Protein AF-A0A0A8L0V5-F1 (afdb_monomer)

Structure (mmCIF, N/CA/C/O backbone):
data_AF-A0A0A8L0V5-F1
#
_entry.id   AF-A0A0A8L0V5-F1
#
loop_
_atom_site.group_PDB
_atom_site.id
_atom_site.type_symbol
_atom_site.label_atom_id
_atom_site.label_alt_id
_atom_site.label_comp_id
_atom_site.label_asym_id
_atom_site.label_entity_id
_atom_site.label_seq_id
_atom_site.pdbx_PDB_ins_code
_atom_site.Cartn_x
_atom_site.Cartn_y
_atom_site.Cartn_z
_atom_site.occupancy
_atom_site.B_iso_or_equiv
_atom_site.auth_seq_id
_atom_site.auth_comp_id
_atom_site.auth_asym_id
_atom_site.auth_atom_id
_atom_site.pdbx_PDB_model_num
ATOM 1 N N . MET A 1 1 ? 8.237 -38.190 -29.122 1.00 64.44 1 MET A N 1
ATOM 2 C CA . MET A 1 1 ? 8.515 -36.757 -29.361 1.00 64.44 1 MET A CA 1
ATOM 3 C C . MET A 1 1 ? 8.494 -36.052 -28.018 1.00 64.44 1 MET A C 1
ATOM 5 O O . MET A 1 1 ? 7.456 -36.075 -27.368 1.00 64.44 1 MET A O 1
ATOM 9 N N . ASP A 1 2 ? 9.616 -35.481 -27.579 1.00 75.25 2 ASP A N 1
ATOM 10 C CA . ASP A 1 2 ? 9.681 -34.786 -26.289 1.00 75.25 2 ASP A CA 1
ATOM 11 C C . ASP A 1 2 ? 8.842 -33.505 -26.306 1.00 75.25 2 ASP A C 1
ATOM 13 O O . ASP A 1 2 ? 9.142 -32.541 -27.013 1.00 75.25 2 ASP A O 1
ATOM 17 N N . VAL A 1 3 ? 7.807 -33.459 -25.466 1.00 72.25 3 VAL A N 1
ATOM 18 C CA . VAL A 1 3 ? 6.891 -32.309 -25.338 1.00 72.25 3 VAL A CA 1
ATOM 19 C C . VAL A 1 3 ? 7.639 -31.026 -24.939 1.00 72.25 3 VAL A C 1
ATOM 21 O O . VAL A 1 3 ? 7.262 -29.917 -25.327 1.00 72.25 3 VAL A O 1
ATOM 24 N N . TYR A 1 4 ? 8.744 -31.163 -24.203 1.00 73.44 4 TYR A N 1
ATOM 25 C CA . TYR A 1 4 ? 9.598 -30.048 -23.792 1.00 73.44 4 TYR A CA 1
ATOM 26 C C . TYR A 1 4 ? 10.441 -29.463 -24.934 1.00 73.44 4 TYR A C 1
ATOM 28 O O . TYR A 1 4 ? 10.728 -28.264 -24.912 1.00 73.44 4 TYR A O 1
ATOM 36 N N . SER A 1 5 ? 10.808 -30.257 -25.943 1.00 77.56 5 SER A N 1
ATOM 37 C CA . SER A 1 5 ? 11.556 -29.776 -27.113 1.00 77.56 5 SER A CA 1
ATOM 38 C C . SER A 1 5 ? 10.679 -28.873 -27.986 1.00 77.56 5 SER A C 1
ATOM 40 O O . SER A 1 5 ? 11.090 -27.763 -28.323 1.00 77.56 5 SER A O 1
ATOM 42 N N . LEU A 1 6 ? 9.415 -29.251 -28.210 1.00 77.44 6 LEU A N 1
ATOM 43 C CA . LEU A 1 6 ? 8.471 -28.445 -28.992 1.00 77.44 6 LEU A CA 1
ATOM 44 C C . LEU A 1 6 ? 8.190 -27.074 -28.350 1.00 77.44 6 LEU A C 1
ATOM 46 O O . LEU A 1 6 ? 8.127 -26.054 -29.039 1.00 77.44 6 LEU A O 1
ATOM 50 N N . LYS A 1 7 ? 8.069 -27.018 -27.016 1.00 89.06 7 LYS A N 1
ATOM 51 C CA . LYS A 1 7 ? 7.902 -25.749 -26.284 1.00 89.06 7 LYS A CA 1
ATOM 52 C C . LYS A 1 7 ? 9.140 -24.856 -26.393 1.00 89.06 7 LYS A C 1
ATOM 54 O O . LYS A 1 7 ? 8.996 -23.646 -26.575 1.00 89.06 7 LYS A O 1
ATOM 59 N N . LYS A 1 8 ? 10.346 -25.430 -26.308 1.00 91.00 8 LYS A N 1
ATOM 60 C CA . LYS A 1 8 ? 11.609 -24.687 -26.459 1.00 91.00 8 LYS A CA 1
ATOM 61 C C . LYS A 1 8 ? 11.759 -24.116 -27.869 1.00 91.00 8 LYS A C 1
ATOM 63 O O . LYS A 1 8 ? 12.064 -22.932 -28.003 1.00 91.00 8 LYS A O 1
ATOM 68 N N . ASP A 1 9 ? 11.457 -24.901 -28.897 1.00 90.88 9 ASP A N 1
ATOM 69 C CA . ASP A 1 9 ? 11.544 -24.452 -30.289 1.00 90.88 9 ASP A CA 1
ATOM 70 C C . ASP A 1 9 ? 10.518 -23.367 -30.611 1.00 90.88 9 ASP A C 1
ATOM 72 O O . ASP A 1 9 ? 10.846 -22.370 -31.254 1.00 90.88 9 ASP A O 1
ATOM 76 N N . ASN A 1 10 ? 9.290 -23.492 -30.106 1.00 93.75 10 ASN A N 1
ATOM 77 C CA . ASN A 1 10 ? 8.277 -22.449 -30.258 1.00 93.75 10 ASN A CA 1
ATOM 78 C C . ASN A 1 10 ? 8.672 -21.159 -29.529 1.00 93.75 10 ASN A C 1
ATOM 80 O O . ASN A 1 10 ? 8.526 -20.069 -30.087 1.00 93.75 10 ASN A O 1
ATOM 84 N N . ARG A 1 11 ? 9.243 -21.266 -28.323 1.00 93.31 11 ARG A N 1
ATOM 85 C CA . ARG A 1 11 ? 9.780 -20.112 -27.590 1.00 93.31 11 ARG A CA 1
ATOM 86 C C . ARG A 1 11 ? 10.918 -19.442 -28.358 1.00 93.31 11 ARG A C 1
ATOM 88 O O . ARG A 1 11 ? 10.938 -18.217 -28.449 1.00 93.31 11 ARG A O 1
ATOM 95 N N . LYS A 1 12 ? 11.820 -20.222 -28.957 1.00 95.94 12 LYS A N 1
ATOM 96 C CA . LYS A 1 12 ? 12.910 -19.705 -29.792 1.00 95.94 12 LYS A CA 1
ATOM 97 C C . LYS A 1 12 ? 12.372 -18.981 -31.027 1.00 95.94 12 LYS A C 1
ATOM 99 O O . LYS A 1 12 ? 12.720 -17.827 -31.247 1.00 95.94 12 LYS A O 1
ATOM 104 N N . LYS A 1 13 ? 11.437 -19.593 -31.762 1.00 95.75 13 LYS A N 1
ATOM 105 C CA . LYS A 1 13 ? 10.775 -18.970 -32.925 1.00 95.75 13 LYS A CA 1
ATOM 106 C C . LYS A 1 13 ? 10.072 -17.662 -32.560 1.00 95.75 13 LYS A C 1
ATOM 108 O O . LYS A 1 13 ? 10.110 -16.710 -33.336 1.00 95.75 13 LYS A O 1
ATOM 113 N N . PHE A 1 14 ? 9.431 -17.602 -31.394 1.00 96.31 14 PHE A N 1
ATOM 114 C CA . PHE A 1 14 ? 8.807 -16.378 -30.897 1.00 96.31 14 PHE A CA 1
ATOM 115 C C . PHE A 1 14 ? 9.848 -15.283 -30.625 1.00 96.31 14 PHE A C 1
ATOM 117 O O . PHE A 1 14 ? 9.715 -14.172 -31.139 1.00 96.31 14 PHE A O 1
ATOM 124 N N . GLN A 1 15 ? 10.919 -15.612 -29.896 1.00 95.62 15 GLN A N 1
ATOM 125 C CA . GLN A 1 15 ? 12.008 -14.676 -29.607 1.00 95.62 15 GLN A CA 1
ATOM 126 C C . GLN A 1 15 ? 12.694 -14.174 -30.881 1.00 95.62 15 GLN A C 1
ATOM 128 O O . GLN A 1 15 ? 13.001 -12.987 -30.986 1.00 95.62 15 GLN A O 1
ATOM 133 N N . ASP A 1 16 ? 12.913 -15.047 -31.863 1.00 96.50 16 ASP A N 1
ATOM 134 C CA . ASP A 1 16 ? 13.539 -14.679 -33.132 1.00 96.50 16 ASP A CA 1
ATOM 135 C C . ASP A 1 16 ? 12.654 -13.717 -33.929 1.00 96.50 16 ASP A C 1
ATOM 137 O O . ASP A 1 16 ? 13.145 -12.700 -34.422 1.00 96.50 16 ASP A O 1
ATOM 141 N N . LYS A 1 17 ? 11.334 -13.954 -33.974 1.00 96.38 17 LYS A N 1
ATOM 142 C CA . LYS A 1 17 ? 10.373 -13.018 -34.582 1.00 96.38 17 LYS A CA 1
ATOM 143 C C . LYS A 1 17 ? 10.380 -11.664 -33.881 1.00 96.38 17 LYS A C 1
ATOM 145 O O . LYS A 1 17 ? 10.356 -10.627 -34.538 1.00 96.38 17 LYS A O 1
ATOM 150 N N . GLU A 1 18 ? 10.423 -11.651 -32.556 1.00 94.19 18 GLU A N 1
ATOM 151 C CA . GLU A 1 18 ? 10.448 -10.414 -31.779 1.00 94.19 18 GLU A CA 1
ATOM 152 C C . GLU A 1 18 ? 11.755 -9.630 -31.989 1.00 94.19 18 GLU A C 1
ATOM 154 O O . GLU A 1 18 ? 11.737 -8.412 -32.180 1.00 94.19 18 GLU A O 1
ATOM 159 N N . LYS A 1 19 ? 12.901 -10.321 -32.029 1.00 95.19 19 LYS A N 1
ATOM 160 C CA . LYS A 1 19 ? 14.203 -9.727 -32.365 1.00 95.19 19 LYS A CA 1
ATOM 161 C C . LYS A 1 19 ? 14.216 -9.172 -33.784 1.00 95.19 19 LYS A C 1
ATOM 163 O O . LYS A 1 19 ? 14.729 -8.076 -33.988 1.00 95.19 19 LYS A O 1
ATOM 168 N N . LEU A 1 20 ? 13.640 -9.888 -34.747 1.00 94.62 20 LEU A N 1
ATOM 169 C CA . LEU A 1 20 ? 13.546 -9.427 -36.130 1.00 94.62 20 LEU A CA 1
ATOM 170 C C . LEU A 1 20 ? 12.720 -8.136 -36.223 1.00 94.62 20 LEU A C 1
ATOM 172 O O . LEU A 1 20 ? 13.183 -7.159 -36.807 1.00 94.62 20 LEU A O 1
ATOM 176 N N . LYS A 1 21 ? 11.569 -8.078 -35.538 1.00 94.25 21 LYS A N 1
ATOM 177 C CA . LYS A 1 21 ? 10.763 -6.850 -35.411 1.00 94.25 21 LYS A CA 1
ATOM 178 C C . LYS A 1 21 ? 11.563 -5.690 -34.810 1.00 94.25 21 LYS A C 1
ATOM 180 O O . LYS A 1 21 ? 11.465 -4.573 -35.297 1.00 94.25 21 LYS A O 1
ATOM 185 N N . ARG A 1 22 ? 12.388 -5.940 -33.784 1.00 90.94 22 ARG A N 1
ATOM 186 C CA . ARG A 1 22 ? 13.260 -4.906 -33.188 1.00 90.94 22 ARG A CA 1
ATOM 187 C C . ARG A 1 22 ? 14.353 -4.419 -34.146 1.00 90.94 22 ARG A C 1
ATOM 189 O O . ARG A 1 22 ? 14.678 -3.236 -34.128 1.00 90.94 22 ARG A O 1
ATOM 196 N N . LYS A 1 23 ? 14.932 -5.305 -34.962 1.00 92.81 23 LYS A N 1
ATOM 197 C CA . LYS A 1 23 ? 16.005 -4.957 -35.912 1.00 92.81 23 LYS A CA 1
ATOM 198 C C . LYS A 1 23 ? 15.508 -4.084 -37.065 1.00 92.81 23 LYS A C 1
ATOM 200 O O . LYS A 1 23 ? 16.221 -3.169 -37.460 1.00 92.81 23 LYS A O 1
ATOM 205 N N . HIS A 1 24 ? 14.297 -4.346 -37.556 1.00 94.12 24 HIS A N 1
ATOM 206 C CA . HIS A 1 24 ? 13.666 -3.591 -38.648 1.00 94.12 24 HIS A CA 1
ATOM 207 C C . HIS A 1 24 ? 12.749 -2.458 -38.170 1.00 94.12 24 HIS A C 1
ATOM 209 O O . HIS A 1 24 ? 11.994 -1.899 -38.961 1.00 94.12 24 HIS A O 1
ATOM 215 N N . ALA A 1 25 ? 12.801 -2.115 -36.884 1.00 93.56 25 ALA A N 1
ATOM 216 C CA . ALA A 1 25 ? 12.084 -0.968 -36.358 1.00 93.56 25 ALA A CA 1
ATOM 217 C C . ALA A 1 25 ? 12.610 0.327 -36.993 1.00 93.56 25 ALA A C 1
ATOM 219 O O . ALA A 1 25 ? 13.824 0.505 -37.156 1.00 93.56 25 ALA A O 1
ATOM 220 N N . THR A 1 26 ? 11.704 1.246 -37.321 1.00 94.94 26 THR A N 1
ATOM 221 C CA . THR A 1 26 ? 12.075 2.558 -37.852 1.00 94.94 26 THR A CA 1
ATOM 222 C C . THR A 1 26 ? 12.860 3.367 -36.808 1.00 94.94 26 THR A C 1
ATOM 224 O O . THR A 1 26 ? 12.764 3.115 -35.598 1.00 94.94 26 THR A O 1
ATOM 227 N N . PRO A 1 27 ? 13.649 4.371 -37.232 1.00 92.31 27 PRO A N 1
ATOM 228 C CA . PRO A 1 27 ? 14.326 5.264 -36.296 1.00 92.31 27 PRO A CA 1
ATOM 229 C C . PRO A 1 27 ? 13.368 5.962 -35.317 1.00 92.31 27 PRO A C 1
ATOM 231 O O . PRO A 1 27 ? 13.742 6.179 -34.165 1.00 92.31 27 PRO A O 1
ATOM 234 N N . SER A 1 28 ? 12.135 6.274 -35.738 1.00 92.88 28 SER A N 1
ATOM 235 C CA . SER A 1 28 ? 11.090 6.809 -34.857 1.00 92.88 28 SER A CA 1
ATOM 236 C C . SER A 1 28 ? 10.625 5.777 -33.827 1.00 92.88 28 SER A C 1
ATOM 238 O O . SER A 1 28 ? 10.629 6.089 -32.640 1.00 92.88 28 SER A O 1
ATOM 240 N N . ASP A 1 29 ? 10.344 4.532 -34.227 1.00 92.31 29 ASP A N 1
ATOM 241 C CA . ASP A 1 29 ? 9.981 3.440 -33.306 1.00 92.31 29 ASP A CA 1
ATOM 242 C C . ASP A 1 29 ? 11.038 3.229 -32.216 1.00 92.31 29 ASP A C 1
ATOM 244 O O . ASP A 1 29 ? 10.725 3.000 -31.045 1.00 92.31 29 ASP A O 1
ATOM 248 N N . ARG A 1 30 ? 12.321 3.311 -32.589 1.00 90.69 30 ARG A N 1
ATOM 249 C CA . ARG A 1 30 ? 13.428 3.173 -31.638 1.00 90.69 30 ARG A CA 1
ATOM 250 C C . ARG A 1 30 ? 13.442 4.318 -30.622 1.00 90.69 30 ARG A C 1
ATOM 252 O O . ARG A 1 30 ? 13.693 4.056 -29.447 1.00 90.69 30 ARG A O 1
ATOM 259 N N . LYS A 1 31 ? 13.148 5.554 -31.050 1.00 94.75 31 LYS A N 1
ATOM 260 C CA . LYS A 1 31 ? 13.014 6.717 -30.156 1.00 94.75 31 LYS A CA 1
ATOM 261 C C . LYS A 1 31 ? 11.839 6.547 -29.194 1.00 94.75 31 LYS A C 1
ATOM 263 O O . LYS A 1 31 ? 12.043 6.698 -27.995 1.00 94.75 31 LYS A O 1
ATOM 268 N N . TYR A 1 32 ? 10.663 6.151 -29.684 1.00 92.50 32 TYR A N 1
ATOM 269 C CA . TYR A 1 32 ? 9.490 5.918 -28.831 1.00 92.50 32 TYR A CA 1
ATOM 270 C C . TYR A 1 32 ? 9.742 4.831 -27.784 1.00 92.50 32 TYR A C 1
ATOM 272 O O . TYR A 1 32 ? 9.465 5.031 -26.608 1.00 92.50 32 TYR A O 1
ATOM 280 N N . ARG A 1 33 ? 10.369 3.710 -28.162 1.00 89.44 33 ARG A N 1
ATOM 281 C CA . ARG A 1 33 ? 10.738 2.663 -27.192 1.00 89.44 33 ARG A CA 1
ATOM 282 C C . ARG A 1 33 ? 11.731 3.150 -26.140 1.00 89.44 33 ARG A C 1
ATOM 284 O O . ARG A 1 33 ? 11.636 2.735 -24.991 1.00 89.44 33 ARG A O 1
ATOM 291 N N . ALA A 1 34 ? 12.695 3.983 -26.527 1.00 90.50 34 ALA A N 1
ATOM 292 C CA . ALA A 1 34 ? 13.660 4.542 -25.587 1.00 90.50 34 ALA A CA 1
ATOM 293 C C . ALA A 1 34 ? 13.001 5.530 -24.613 1.00 90.50 34 ALA A C 1
ATOM 295 O O . ALA A 1 34 ? 13.346 5.512 -23.437 1.00 90.50 34 ALA A O 1
ATOM 296 N N . LEU A 1 35 ? 12.053 6.348 -25.083 1.00 89.38 35 LEU A N 1
ATOM 297 C CA . LEU A 1 35 ? 11.277 7.258 -24.236 1.00 89.38 35 LEU A CA 1
ATOM 298 C C . LEU A 1 35 ? 10.383 6.491 -23.262 1.00 89.38 35 LEU A C 1
ATOM 300 O O . LEU A 1 35 ? 10.479 6.725 -22.067 1.00 89.38 35 LEU A O 1
ATOM 304 N N . ASN A 1 36 ? 9.615 5.511 -23.741 1.00 88.81 36 ASN A N 1
ATOM 305 C CA . ASN A 1 36 ? 8.746 4.711 -22.874 1.00 88.81 36 ASN A CA 1
ATOM 306 C C . ASN A 1 36 ? 9.548 3.922 -21.836 1.00 88.81 36 ASN A C 1
ATOM 308 O O . ASN A 1 36 ? 9.135 3.832 -20.691 1.00 88.81 36 ASN A O 1
ATOM 312 N N . LYS A 1 37 ? 10.719 3.388 -22.210 1.00 90.19 37 LYS A N 1
ATOM 313 C CA . LYS A 1 37 ? 11.595 2.702 -21.254 1.00 90.19 37 LYS A CA 1
ATOM 314 C C . LYS A 1 37 ? 12.118 3.653 -20.175 1.00 90.19 37 LYS A C 1
ATOM 316 O O . LYS A 1 37 ? 12.266 3.230 -19.039 1.00 90.19 37 LYS A O 1
ATOM 321 N N . LYS A 1 38 ? 12.432 4.903 -20.533 1.00 86.31 38 LYS A N 1
ATOM 322 C CA . LYS A 1 38 ? 12.855 5.923 -19.565 1.00 86.31 38 LYS A CA 1
ATOM 323 C C . LYS A 1 38 ? 11.708 6.319 -18.637 1.00 86.31 38 LYS A C 1
ATOM 325 O O . LYS A 1 38 ? 11.923 6.337 -17.435 1.00 86.31 38 LYS A O 1
ATOM 330 N N . ALA A 1 39 ? 10.515 6.540 -19.188 1.00 84.25 39 ALA A N 1
ATOM 331 C CA . ALA A 1 39 ? 9.314 6.824 -18.410 1.00 84.25 39 ALA A CA 1
ATOM 332 C C . ALA A 1 39 ? 8.992 5.681 -17.434 1.00 84.25 39 ALA A C 1
ATOM 334 O O . ALA A 1 39 ? 8.831 5.934 -16.255 1.00 84.25 39 ALA A O 1
ATOM 335 N N . GLU A 1 40 ? 9.045 4.418 -17.871 1.00 83.25 40 GLU A N 1
ATOM 336 C CA . GLU A 1 40 ? 8.828 3.256 -16.991 1.00 83.25 40 GLU A CA 1
ATOM 337 C C . GLU A 1 40 ? 9.888 3.157 -15.879 1.00 83.25 40 GLU A C 1
ATOM 339 O O . GLU A 1 40 ? 9.582 2.790 -14.748 1.00 83.25 40 GLU A O 1
ATOM 344 N N . THR A 1 41 ? 11.155 3.485 -16.168 1.00 80.94 41 THR A N 1
ATOM 345 C CA . THR A 1 41 ? 12.195 3.518 -15.126 1.00 80.94 41 THR A CA 1
ATOM 346 C C . THR A 1 41 ? 12.032 4.681 -14.159 1.00 80.94 41 THR A C 1
ATOM 348 O O . THR A 1 41 ? 12.392 4.536 -12.999 1.00 80.94 41 THR A O 1
ATOM 351 N N . GLU A 1 42 ? 11.515 5.812 -14.628 1.00 79.94 42 GLU A N 1
ATOM 352 C CA . GLU A 1 42 ? 11.260 7.001 -13.818 1.00 79.94 42 GLU A CA 1
ATOM 353 C C . GLU A 1 42 ? 10.017 6.811 -12.945 1.00 79.94 42 GLU A C 1
ATOM 355 O O . GLU A 1 42 ? 10.086 7.062 -11.752 1.00 79.94 42 GLU A O 1
ATOM 360 N N . GLU A 1 43 ? 8.939 6.242 -13.487 1.00 76.31 43 GLU A N 1
AT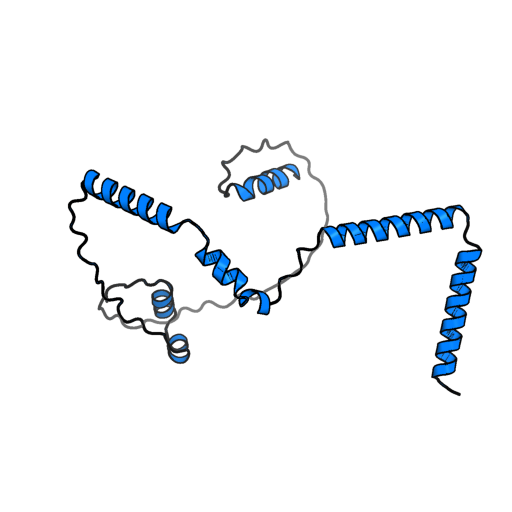OM 361 C CA . GLU A 1 43 ? 7.753 5.818 -12.733 1.00 76.31 43 GLU A CA 1
ATOM 362 C C . GLU A 1 43 ? 8.122 4.784 -11.668 1.00 76.31 43 GLU A C 1
ATOM 364 O O . GLU A 1 43 ? 7.745 4.926 -10.511 1.00 76.31 43 GLU A O 1
ATOM 369 N N . ARG A 1 44 ? 8.942 3.785 -12.013 1.00 73.75 44 ARG A N 1
ATOM 370 C CA . ARG A 1 44 ? 9.406 2.789 -11.044 1.00 73.75 44 ARG A CA 1
ATOM 371 C C . ARG A 1 44 ? 10.330 3.381 -9.977 1.00 73.75 44 ARG A C 1
ATOM 373 O O . ARG A 1 44 ? 10.283 2.926 -8.841 1.00 73.75 44 ARG A O 1
ATOM 380 N N . ALA A 1 45 ? 11.167 4.355 -10.332 1.00 74.06 45 ALA A N 1
ATOM 381 C CA . ALA A 1 45 ? 12.019 5.056 -9.374 1.00 74.06 45 ALA A CA 1
ATOM 382 C C . ALA A 1 45 ? 11.196 5.970 -8.453 1.00 74.06 45 ALA A C 1
ATOM 384 O O . ALA A 1 45 ? 11.429 5.974 -7.251 1.00 74.06 45 ALA A O 1
ATOM 385 N N . ALA A 1 46 ? 10.189 6.666 -8.984 1.00 68.75 46 ALA A N 1
ATOM 386 C CA . ALA A 1 46 ? 9.263 7.492 -8.212 1.00 68.75 46 ALA A CA 1
ATOM 387 C C . ALA A 1 46 ? 8.359 6.649 -7.294 1.00 68.75 46 ALA A C 1
ATOM 389 O O . ALA A 1 46 ? 8.056 7.057 -6.173 1.00 68.75 46 ALA A O 1
ATOM 390 N N . GLU A 1 47 ? 7.960 5.454 -7.738 1.00 63.69 47 GLU A N 1
ATOM 391 C CA . GLU A 1 47 ? 7.292 4.460 -6.896 1.00 63.69 47 GLU A CA 1
ATOM 392 C C . GLU A 1 47 ? 8.219 3.904 -5.816 1.00 63.69 47 GLU A C 1
ATOM 394 O O . GLU A 1 47 ? 7.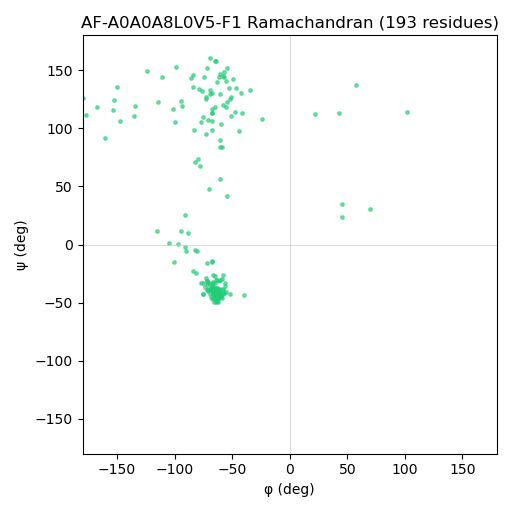732 3.560 -4.749 1.00 63.69 47 GLU A O 1
ATOM 399 N N . GLU A 1 48 ? 9.524 3.779 -6.076 1.00 62.84 48 GLU A N 1
ATOM 400 C CA . GLU A 1 48 ? 10.516 3.303 -5.106 1.00 62.84 48 GLU A CA 1
ATOM 401 C C . GLU A 1 48 ? 10.880 4.382 -4.075 1.00 62.84 48 GLU A C 1
ATOM 403 O O . GLU A 1 48 ? 11.061 4.048 -2.909 1.00 62.84 48 GLU A O 1
ATOM 408 N N . GLU A 1 49 ? 10.876 5.659 -4.468 1.00 61.88 49 GLU A N 1
ATOM 409 C CA . GLU A 1 49 ? 11.038 6.824 -3.585 1.00 61.88 49 GLU A CA 1
ATOM 410 C C . GLU A 1 49 ? 9.799 7.076 -2.705 1.00 61.88 49 GLU A C 1
ATOM 412 O O . GLU A 1 49 ? 9.932 7.499 -1.562 1.00 61.88 49 GLU A O 1
ATOM 417 N N . ASN A 1 50 ? 8.593 6.752 -3.188 1.00 62.38 50 ASN A N 1
ATOM 418 C CA . ASN A 1 50 ? 7.349 6.823 -2.405 1.00 62.38 50 ASN A CA 1
ATOM 419 C C . ASN A 1 50 ? 7.029 5.540 -1.622 1.00 62.38 50 ASN A C 1
ATOM 421 O O . ASN A 1 50 ? 5.923 5.407 -1.085 1.00 62.38 50 ASN A O 1
ATOM 425 N N . LYS A 1 51 ? 7.949 4.569 -1.537 1.00 65.94 51 LYS A N 1
ATOM 426 C CA . LYS A 1 51 ? 7.731 3.452 -0.614 1.00 65.94 51 LYS A CA 1
ATOM 427 C C . LYS A 1 51 ? 7.923 3.964 0.807 1.00 65.94 51 LYS A C 1
ATOM 429 O O . LYS A 1 51 ? 8.981 4.519 1.089 1.00 65.94 51 LYS A O 1
ATOM 434 N N . PRO A 1 52 ? 6.947 3.757 1.709 1.00 67.56 52 PRO A N 1
ATOM 435 C CA . PRO A 1 52 ? 7.220 3.947 3.122 1.00 67.56 52 PRO A CA 1
ATOM 436 C C . PRO A 1 52 ? 8.416 3.072 3.492 1.00 67.56 52 PRO A C 1
ATOM 438 O O . PRO A 1 52 ? 8.528 1.945 2.984 1.00 67.56 52 PRO A O 1
ATOM 441 N N . ASP A 1 53 ? 9.292 3.599 4.349 1.00 73.56 53 ASP A N 1
ATOM 442 C CA . ASP A 1 53 ? 10.444 2.852 4.838 1.00 73.56 53 ASP A CA 1
ATOM 443 C C . ASP A 1 53 ? 9.994 1.451 5.278 1.00 73.56 53 ASP A C 1
ATOM 445 O O . ASP A 1 53 ? 8.935 1.308 5.910 1.00 73.56 53 ASP A O 1
ATOM 449 N N . PRO A 1 54 ? 10.733 0.392 4.897 1.00 79.31 54 PRO A N 1
ATOM 450 C CA . PRO A 1 54 ? 10.374 -0.965 5.264 1.00 79.31 54 PRO A CA 1
ATOM 451 C C . PRO A 1 54 ? 10.151 -1.041 6.770 1.00 79.31 54 PRO A C 1
ATOM 453 O O . PRO A 1 54 ? 11.035 -0.675 7.542 1.00 79.31 54 PRO A O 1
ATOM 456 N N . LEU A 1 55 ? 8.971 -1.523 7.178 1.00 76.62 55 LEU A N 1
ATOM 457 C CA . LEU A 1 55 ? 8.668 -1.705 8.594 1.00 76.62 55 LEU A CA 1
ATOM 458 C C . LEU A 1 55 ? 9.797 -2.499 9.247 1.00 76.62 55 LEU A C 1
ATOM 460 O O . LEU A 1 55 ? 10.156 -3.587 8.782 1.00 76.62 55 LEU A O 1
ATOM 464 N N . GLU A 1 56 ? 10.339 -1.949 10.328 1.00 82.62 56 GLU A N 1
ATOM 465 C CA . GLU A 1 56 ? 11.397 -2.605 11.074 1.00 82.62 56 GLU A CA 1
ATOM 466 C C . GLU A 1 56 ? 10.949 -3.992 11.544 1.00 82.62 56 GLU A C 1
ATOM 468 O O . GLU A 1 56 ? 9.788 -4.239 11.894 1.00 82.62 56 GLU A O 1
ATOM 473 N N . SER A 1 57 ? 11.898 -4.929 11.550 1.00 87.31 57 SER A N 1
ATOM 474 C CA . SER A 1 57 ? 11.654 -6.283 12.041 1.00 87.31 57 SER A CA 1
ATOM 475 C C . SER A 1 57 ? 11.173 -6.262 13.496 1.00 87.31 57 SER A C 1
ATOM 477 O O . SER A 1 57 ? 11.650 -5.469 14.304 1.00 87.31 57 SER A O 1
ATOM 479 N N . ASN A 1 58 ? 10.283 -7.187 13.874 1.00 83.94 58 ASN A N 1
ATOM 480 C CA . ASN A 1 58 ? 9.793 -7.269 15.257 1.00 83.94 58 ASN A CA 1
ATOM 481 C C . ASN A 1 58 ? 10.933 -7.468 16.280 1.00 83.94 58 ASN A C 1
ATOM 483 O O . ASN A 1 58 ? 10.812 -7.042 17.419 1.00 83.94 58 ASN A O 1
ATOM 487 N N . SER A 1 59 ? 12.058 -8.065 15.873 1.00 86.81 59 SER A N 1
ATOM 488 C CA . SER A 1 59 ? 13.273 -8.174 16.692 1.00 86.81 59 SER A CA 1
ATOM 489 C C . SER A 1 59 ? 13.877 -6.825 17.082 1.00 86.81 59 SER A C 1
ATOM 491 O O . SER A 1 59 ? 14.428 -6.723 18.171 1.00 86.81 59 SER A O 1
ATOM 493 N N . HIS A 1 60 ? 13.742 -5.798 16.237 1.00 83.44 60 HIS A N 1
ATOM 494 C CA . HIS A 1 60 ? 14.254 -4.454 16.514 1.00 83.44 60 HIS A CA 1
ATOM 495 C C . HIS A 1 60 ? 13.547 -3.801 17.711 1.00 83.44 60 HIS A C 1
ATOM 497 O O . HIS A 1 60 ? 14.149 -3.046 18.456 1.00 83.44 60 HIS A O 1
ATOM 503 N N . ARG A 1 61 ? 12.295 -4.188 17.991 1.00 80.94 61 ARG A N 1
ATOM 504 C CA . ARG A 1 61 ? 11.547 -3.701 19.164 1.00 80.94 61 ARG A CA 1
ATOM 505 C C . ARG A 1 61 ? 12.105 -4.180 20.504 1.00 80.94 61 ARG A C 1
ATOM 507 O O . ARG A 1 61 ? 11.690 -3.676 21.541 1.00 80.94 61 ARG A O 1
ATOM 514 N N . TYR A 1 62 ? 12.964 -5.196 20.483 1.00 83.88 62 TYR A N 1
ATOM 515 C CA . TYR A 1 62 ? 13.513 -5.839 21.675 1.00 83.88 62 TYR A CA 1
ATOM 516 C C . TYR A 1 62 ? 15.031 -5.657 21.796 1.00 83.88 62 TYR A C 1
ATOM 518 O O . TYR A 1 62 ? 15.660 -6.356 22.592 1.00 83.88 62 TYR A O 1
ATOM 526 N N . THR A 1 63 ? 15.644 -4.777 21.000 1.00 82.69 63 THR A N 1
ATOM 527 C CA . THR A 1 63 ? 17.063 -4.447 21.161 1.00 82.69 63 THR A CA 1
ATOM 528 C C . THR A 1 63 ? 17.249 -3.559 22.389 1.00 82.69 63 THR A C 1
ATOM 530 O O . THR A 1 63 ? 16.402 -2.729 22.716 1.00 82.69 63 THR A O 1
ATOM 533 N N . SER A 1 64 ? 18.361 -3.757 23.098 1.00 68.81 64 SER A N 1
ATOM 534 C CA . SER A 1 64 ? 18.711 -2.968 24.286 1.00 68.81 64 SER A CA 1
ATOM 535 C C . SER A 1 64 ? 18.860 -1.480 23.974 1.00 68.81 64 SER A C 1
ATOM 537 O O . SER A 1 64 ? 18.509 -0.655 24.801 1.00 68.81 64 SER A O 1
ATOM 539 N N . GLU A 1 65 ? 19.282 -1.147 22.753 1.00 72.62 65 GLU A N 1
ATOM 5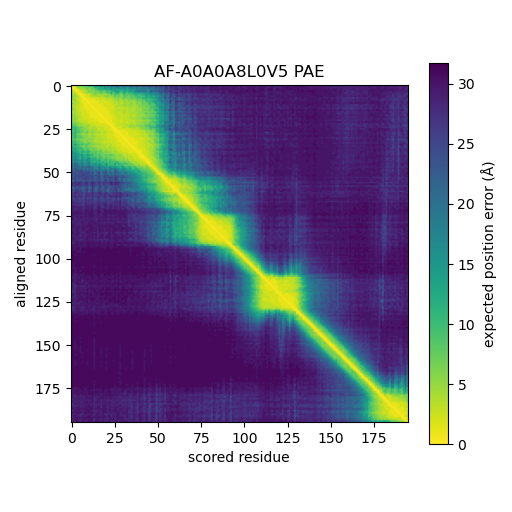40 C CA . GLU A 1 65 ? 19.498 0.228 22.283 1.00 72.62 65 GLU A CA 1
ATOM 541 C C . GLU A 1 65 ? 18.229 1.096 22.379 1.00 72.62 65 GLU A C 1
ATOM 543 O O . GLU A 1 65 ? 18.306 2.243 22.807 1.00 72.62 65 GLU A O 1
ATOM 548 N N . LEU A 1 66 ? 17.050 0.532 22.081 1.00 72.06 66 LEU A N 1
ATOM 549 C CA . LEU A 1 66 ? 15.766 1.236 22.212 1.00 72.06 66 LEU A CA 1
ATOM 550 C C . LEU A 1 66 ? 15.353 1.433 23.681 1.00 72.06 66 LEU A C 1
ATOM 552 O O . LEU A 1 66 ? 14.667 2.395 24.023 1.00 72.06 66 LEU A O 1
ATOM 556 N N . LEU A 1 67 ? 15.739 0.498 24.551 1.00 67.94 67 LEU A N 1
ATOM 557 C CA . LEU A 1 67 ? 15.453 0.574 25.982 1.00 67.94 67 LEU A CA 1
ATOM 558 C C . LEU A 1 67 ? 16.343 1.626 26.660 1.00 67.94 67 LEU A C 1
ATOM 560 O O . LEU A 1 67 ? 15.870 2.359 27.524 1.00 67.94 67 LEU A O 1
ATOM 564 N N . ASP A 1 68 ? 17.593 1.728 26.209 1.00 69.56 68 ASP A N 1
ATOM 565 C CA . ASP A 1 68 ? 18.572 2.705 26.680 1.00 69.56 68 ASP A CA 1
ATOM 566 C C . ASP A 1 68 ? 18.242 4.131 26.183 1.00 69.56 68 ASP A C 1
ATOM 568 O O . ASP A 1 68 ? 18.438 5.098 26.918 1.00 69.56 68 ASP A O 1
ATOM 572 N N . GLU A 1 69 ? 17.674 4.291 24.978 1.00 67.38 69 GLU A N 1
ATOM 573 C CA . GLU A 1 69 ? 17.185 5.592 24.479 1.00 67.38 69 GLU A CA 1
ATOM 574 C C . GLU A 1 69 ? 15.981 6.131 25.267 1.00 67.38 69 GLU A C 1
ATOM 576 O O . GLU A 1 69 ? 15.853 7.345 25.434 1.00 67.38 69 GLU A O 1
ATOM 581 N N . LEU A 1 70 ? 15.114 5.250 25.779 1.00 62.81 70 LEU A N 1
ATOM 582 C CA . LEU A 1 70 ? 13.966 5.653 26.596 1.00 62.81 70 LEU A CA 1
ATOM 583 C C . LEU A 1 70 ? 14.395 6.168 27.980 1.00 62.81 70 LEU A C 1
ATOM 585 O O . LEU A 1 70 ? 13.762 7.077 28.508 1.00 62.81 70 LEU A O 1
ATOM 589 N N . ASP A 1 71 ? 15.467 5.609 28.546 1.00 61.88 71 ASP A N 1
ATOM 590 C CA . ASP A 1 71 ? 16.011 5.995 29.859 1.00 61.88 71 ASP A CA 1
ATOM 591 C C . ASP A 1 71 ? 16.950 7.218 29.769 1.00 61.88 71 ASP A C 1
ATOM 593 O O . ASP A 1 71 ? 17.127 7.961 30.731 1.00 61.88 71 ASP A O 1
ATOM 597 N N . ALA A 1 72 ? 17.522 7.485 28.589 1.00 60.78 72 ALA A N 1
ATOM 598 C CA . ALA A 1 72 ? 18.349 8.667 28.326 1.00 60.78 72 ALA A CA 1
ATOM 599 C C . ALA A 1 72 ? 17.537 9.942 28.001 1.00 60.78 72 ALA A C 1
ATOM 601 O O . ALA A 1 72 ? 18.110 11.027 27.843 1.00 60.78 72 ALA A O 1
ATOM 602 N N . GLY A 1 73 ? 16.209 9.830 27.893 1.00 58.75 73 GLY A N 1
ATOM 603 C CA . GLY A 1 73 ? 15.289 10.942 27.671 1.00 58.75 73 GLY A CA 1
ATOM 604 C C . GLY A 1 73 ? 15.144 11.805 28.922 1.00 58.75 73 GLY A C 1
ATOM 605 O O . GLY A 1 73 ? 14.341 11.508 29.795 1.00 58.75 73 GLY A O 1
ATOM 606 N N . SER A 1 74 ? 15.931 12.879 28.972 1.00 59.16 74 SER A N 1
ATOM 607 C CA . SER A 1 74 ? 16.066 13.946 29.982 1.00 59.16 74 SER A CA 1
ATOM 608 C C . SER A 1 74 ? 14.773 14.706 30.381 1.00 59.16 74 SER A C 1
ATOM 610 O O . SER A 1 74 ? 14.799 15.929 30.556 1.00 59.16 74 SER A O 1
ATOM 612 N N . ASP A 1 75 ? 13.649 14.019 30.551 1.00 60.78 75 ASP A N 1
ATOM 613 C CA . ASP A 1 75 ? 12.358 14.611 30.906 1.00 60.78 75 ASP A CA 1
ATOM 614 C C . ASP A 1 75 ? 12.022 14.460 32.392 1.00 60.78 75 ASP A C 1
ATOM 616 O O . ASP A 1 75 ? 11.166 15.189 32.885 1.00 60.78 75 ASP A O 1
ATOM 620 N N . ASP A 1 76 ? 12.710 13.595 33.141 1.00 67.06 76 ASP A N 1
ATOM 621 C CA . ASP A 1 76 ? 12.424 13.382 34.566 1.00 67.06 76 ASP A CA 1
ATOM 622 C C . ASP A 1 76 ? 12.570 14.667 35.395 1.00 67.06 76 ASP A C 1
ATOM 624 O O . ASP A 1 76 ? 11.679 15.003 36.178 1.00 67.06 76 ASP A O 1
ATOM 628 N N . ASP A 1 77 ? 13.623 15.453 35.161 1.00 70.06 77 ASP A N 1
ATOM 629 C CA . ASP A 1 77 ? 13.826 16.734 35.848 1.00 70.06 77 ASP A CA 1
ATOM 630 C C . ASP A 1 77 ? 12.755 17.768 35.459 1.00 70.06 77 ASP A C 1
ATOM 632 O O . ASP A 1 77 ? 12.224 18.486 36.311 1.00 70.06 77 ASP A O 1
ATOM 636 N N . GLN A 1 78 ? 12.349 17.796 34.184 1.00 76.94 78 GLN A N 1
ATOM 637 C CA . GLN A 1 78 ? 11.271 18.676 33.721 1.00 76.94 78 GLN A CA 1
ATOM 638 C C . GLN A 1 78 ? 9.910 18.254 34.286 1.00 76.94 78 GLN A C 1
ATOM 640 O O . GLN A 1 78 ? 9.095 19.101 34.656 1.00 76.94 78 GLN A O 1
ATOM 645 N N . ILE A 1 79 ? 9.658 16.950 34.400 1.00 79.00 79 ILE A N 1
ATOM 646 C CA . ILE A 1 79 ? 8.448 16.377 34.991 1.00 79.00 79 ILE A CA 1
ATOM 647 C C . ILE A 1 79 ? 8.388 16.705 36.485 1.00 79.00 79 ILE A C 1
ATOM 649 O O . ILE A 1 79 ? 7.316 17.045 36.997 1.00 79.00 79 ILE A O 1
ATOM 653 N N . ILE A 1 80 ? 9.517 16.648 37.196 1.00 83.00 80 ILE A N 1
ATOM 654 C CA . ILE A 1 80 ? 9.613 17.040 38.607 1.00 83.00 80 ILE A CA 1
ATOM 655 C C . ILE A 1 80 ? 9.273 18.529 38.773 1.00 83.00 80 ILE A C 1
ATOM 657 O O . ILE A 1 80 ? 8.434 18.868 39.617 1.00 83.00 80 ILE A O 1
ATOM 661 N N . ASP A 1 81 ? 9.825 19.402 37.930 1.00 85.62 81 ASP A N 1
ATOM 662 C CA . ASP A 1 81 ? 9.579 20.848 37.967 1.00 85.62 81 ASP A CA 1
ATOM 663 C C . ASP A 1 81 ? 8.132 21.217 37.609 1.00 85.62 81 ASP A C 1
ATOM 665 O O . ASP A 1 81 ? 7.492 22.030 38.290 1.00 85.62 81 ASP A O 1
ATOM 669 N N . VAL A 1 82 ? 7.563 20.583 36.580 1.00 87.44 82 VAL A N 1
ATOM 670 C CA . VAL A 1 82 ? 6.155 20.758 36.195 1.00 87.44 82 VAL A CA 1
ATOM 671 C C . VAL A 1 82 ? 5.236 20.306 37.329 1.00 87.44 82 VAL A C 1
ATOM 673 O O . VAL A 1 82 ? 4.307 21.031 37.692 1.00 87.44 82 VAL A O 1
ATOM 676 N N . ASN A 1 83 ? 5.520 19.167 37.962 1.00 86.62 83 ASN A N 1
ATOM 677 C CA . ASN A 1 83 ? 4.751 18.676 39.104 1.00 86.62 83 ASN A CA 1
ATOM 678 C C . ASN A 1 83 ? 4.848 19.603 40.322 1.00 86.62 83 ASN A C 1
ATOM 680 O O . ASN A 1 83 ? 3.846 19.820 41.008 1.00 86.62 83 ASN A O 1
ATOM 684 N N . ALA A 1 84 ? 6.021 20.174 40.597 1.00 88.75 84 ALA A N 1
ATOM 685 C CA . ALA A 1 84 ? 6.192 21.161 41.660 1.00 88.75 84 ALA A CA 1
ATOM 686 C C . ALA A 1 84 ? 5.356 22.422 41.387 1.00 88.75 84 ALA A C 1
ATOM 688 O O . ALA A 1 84 ? 4.648 22.909 42.274 1.00 88.75 84 ALA A O 1
ATOM 689 N N . LYS A 1 85 ? 5.351 22.897 40.139 1.00 89.69 85 LYS A N 1
ATOM 690 C CA . LYS A 1 85 ? 4.570 24.061 39.712 1.00 89.69 85 LYS A CA 1
ATOM 691 C C . LYS A 1 85 ? 3.063 23.807 39.759 1.00 89.69 85 LYS A C 1
ATOM 693 O O . LYS A 1 85 ? 2.321 24.672 40.217 1.00 89.69 85 LYS A O 1
ATOM 698 N N . ILE A 1 86 ? 2.603 22.618 39.364 1.00 86.06 86 ILE A N 1
ATOM 699 C CA . ILE A 1 86 ? 1.194 22.207 39.482 1.00 86.06 86 ILE A CA 1
ATOM 700 C C . ILE A 1 86 ? 0.768 22.182 40.952 1.00 86.06 86 ILE A C 1
ATOM 702 O O . ILE A 1 86 ? -0.262 22.758 41.292 1.00 86.06 86 ILE A O 1
ATOM 706 N N . LYS A 1 87 ? 1.575 21.590 41.844 1.00 86.25 87 LYS A N 1
ATOM 707 C CA . LYS A 1 87 ? 1.301 21.591 43.292 1.00 86.25 87 LYS A CA 1
ATOM 708 C C . LYS A 1 87 ? 1.196 23.009 43.846 1.00 86.25 87 LYS A C 1
ATOM 710 O O . LYS A 1 87 ? 0.284 23.294 44.615 1.00 86.25 87 LYS A O 1
ATOM 715 N N . GLN A 1 88 ? 2.085 23.906 43.427 1.00 85.94 88 GLN A N 1
ATOM 716 C CA . GLN A 1 88 ? 2.045 25.304 43.842 1.00 85.94 88 GLN A CA 1
ATOM 717 C C . GLN A 1 88 ? 0.783 26.017 43.342 1.00 85.94 88 GLN A C 1
ATOM 719 O O . GLN A 1 88 ? 0.156 26.732 44.116 1.00 85.94 88 GLN A O 1
ATOM 724 N N . ILE A 1 89 ? 0.388 25.806 42.083 1.00 83.88 89 ILE A N 1
ATOM 725 C CA . ILE A 1 89 ? -0.841 26.379 41.516 1.00 83.88 89 ILE A CA 1
ATOM 726 C C . ILE A 1 89 ? -2.078 25.851 42.248 1.00 83.88 89 ILE A C 1
ATOM 728 O O . ILE A 1 89 ? -2.981 26.624 42.538 1.00 83.88 89 ILE A O 1
ATOM 732 N N . LEU A 1 90 ? -2.129 24.561 42.579 1.00 79.25 90 LEU A N 1
ATOM 733 C CA . LEU A 1 90 ? -3.254 23.975 43.314 1.00 79.25 90 LEU A CA 1
ATOM 734 C C . LEU A 1 90 ? -3.377 24.553 44.731 1.00 79.25 90 LEU A C 1
ATOM 736 O O . LEU A 1 90 ? -4.479 24.872 45.163 1.00 79.25 90 LEU A O 1
ATOM 740 N N . LEU A 1 91 ? -2.250 24.765 45.416 1.00 80.31 91 LEU A N 1
ATOM 741 C CA . LEU A 1 91 ? -2.221 25.399 46.737 1.00 80.31 91 LEU A CA 1
ATOM 742 C C . LEU A 1 91 ? -2.630 26.879 46.688 1.00 80.31 91 LEU A C 1
ATOM 744 O O . LEU A 1 91 ? -3.304 27.357 47.593 1.00 80.31 91 LEU A O 1
ATOM 748 N N . THR A 1 92 ? -2.239 27.623 45.647 1.00 76.75 92 THR A N 1
ATOM 749 C CA . THR A 1 92 ? -2.586 29.051 45.524 1.00 76.75 92 THR A CA 1
ATOM 750 C C . THR A 1 92 ? -3.985 29.292 44.973 1.00 76.75 92 THR A C 1
ATOM 752 O O . THR A 1 92 ? -4.558 30.349 45.234 1.00 76.75 92 THR A O 1
ATOM 755 N N . ARG A 1 93 ? -4.551 28.340 44.222 1.00 69.31 93 ARG A N 1
ATOM 756 C CA . ARG A 1 93 ? -5.893 28.453 43.635 1.00 69.31 93 ARG A CA 1
ATOM 757 C C . ARG A 1 93 ? -7.021 28.133 44.622 1.00 69.31 93 ARG A C 1
ATOM 759 O O . ARG A 1 93 ? -8.170 28.389 44.286 1.00 69.31 93 ARG A O 1
ATOM 766 N N . GLY A 1 94 ? -6.703 27.687 45.839 1.00 55.53 94 GLY A N 1
ATOM 767 C CA . GLY A 1 94 ? -7.653 27.684 46.953 1.00 55.53 94 GLY A CA 1
ATOM 768 C C . GLY A 1 94 ? -8.799 26.680 46.831 1.00 55.53 94 GLY A C 1
ATOM 769 O O . GLY A 1 94 ? -9.867 26.934 47.381 1.00 55.53 94 GLY A O 1
ATOM 770 N N . ASP A 1 95 ? -8.585 25.540 46.168 1.00 54.47 95 ASP A N 1
ATOM 771 C CA . ASP A 1 95 ? -9.476 24.387 46.326 1.00 54.47 95 ASP A CA 1
ATOM 772 C C . ASP A 1 95 ? -9.103 23.664 47.634 1.00 54.47 95 ASP A C 1
ATOM 774 O O . ASP A 1 95 ? -8.488 22.599 47.646 1.00 54.47 95 ASP A O 1
ATOM 778 N N . GLU A 1 96 ? -9.468 24.287 48.758 1.00 56.03 96 GLU A N 1
ATOM 779 C CA . GLU A 1 96 ? -9.567 23.688 50.100 1.00 56.03 96 GLU A CA 1
ATOM 780 C C . GLU A 1 96 ? -10.752 22.705 50.159 1.00 56.03 96 GLU A C 1
ATOM 782 O O . GLU A 1 96 ? -11.579 22.736 51.064 1.00 56.03 96 GLU A O 1
ATOM 787 N N . GLU A 1 97 ? -10.862 21.823 49.172 1.00 54.88 97 GLU A N 1
ATOM 788 C CA . GLU A 1 97 ? -11.582 20.573 49.346 1.00 54.88 97 GLU A CA 1
ATOM 789 C C . GLU A 1 97 ? -10.495 19.523 49.547 1.00 54.88 97 GLU A C 1
ATOM 791 O O . GLU A 1 97 ? -9.662 19.328 48.650 1.00 54.88 97 GLU A O 1
ATOM 796 N N . PRO A 1 98 ? -10.425 18.859 50.717 1.00 50.50 98 PRO A N 1
ATOM 797 C CA . PRO A 1 98 ? -9.504 17.757 50.868 1.00 50.50 98 PRO A CA 1
ATOM 798 C C . PRO A 1 98 ? -9.834 16.804 49.732 1.00 50.50 98 PRO A C 1
ATOM 800 O O . PRO A 1 98 ? -10.977 16.361 49.605 1.00 50.50 98 PRO A O 1
ATOM 803 N N . PHE A 1 99 ? -8.841 16.500 48.895 1.00 48.78 99 PHE A N 1
ATOM 804 C CA . PHE A 1 99 ? -8.890 15.347 48.017 1.00 48.78 99 PHE A CA 1
ATOM 805 C C . PHE A 1 99 ? -9.011 14.157 48.962 1.00 48.78 99 PHE A C 1
ATOM 807 O O . PHE A 1 99 ? -8.020 13.563 49.400 1.00 48.78 99 PHE A O 1
ATOM 814 N N . VAL A 1 100 ? -10.253 13.876 49.371 1.00 48.19 100 VAL A N 1
ATOM 815 C CA . VAL A 1 100 ? -10.669 12.634 49.973 1.00 48.19 100 VAL A CA 1
ATOM 816 C C . VAL A 1 100 ? -10.053 11.658 49.019 1.00 48.19 100 VAL A C 1
ATOM 818 O O . VAL A 1 100 ? -10.348 11.692 47.823 1.00 48.19 100 VAL A O 1
ATOM 821 N N . LYS A 1 101 ? -9.078 10.912 49.534 1.00 46.19 101 LYS A N 1
ATOM 822 C CA . LYS A 1 101 ? -8.531 9.750 48.877 1.00 46.19 101 LYS A CA 1
ATOM 823 C C . LYS A 1 101 ? -9.748 9.014 48.361 1.00 46.19 101 LYS A C 1
ATOM 825 O O . LYS A 1 101 ? -10.405 8.301 49.113 1.00 46.19 101 LYS A O 1
ATOM 830 N N . SER A 1 102 ? -10.066 9.217 47.089 1.00 41.06 102 SER A N 1
ATOM 831 C CA . SER A 1 102 ? -11.005 8.390 46.384 1.00 41.06 102 SER A CA 1
ATOM 832 C C . SER A 1 102 ? -10.184 7.150 46.077 1.00 41.06 102 SER A C 1
ATOM 834 O O . SER A 1 102 ? -9.877 6.811 44.944 1.00 41.06 102 SER A O 1
ATOM 836 N N . THR A 1 103 ? -9.851 6.429 47.150 1.00 45.81 103 THR A N 1
ATOM 837 C CA . THR A 1 103 ? -10.011 4.994 47.213 1.00 45.81 103 THR A CA 1
ATOM 838 C C . THR A 1 103 ? -11.504 4.711 47.025 1.00 45.81 103 THR A C 1
ATOM 840 O O . THR A 1 103 ? -12.139 4.083 47.868 1.00 45.81 103 THR A O 1
ATOM 843 N N . ALA A 1 104 ? -12.086 5.181 45.915 1.00 43.88 104 ALA A N 1
ATOM 844 C CA . ALA A 1 104 ? -13.089 4.423 45.223 1.00 43.88 104 ALA A CA 1
ATOM 845 C C . ALA A 1 104 ? -12.331 3.160 44.844 1.00 43.88 104 ALA A C 1
ATOM 847 O O . ALA A 1 104 ? -11.571 3.104 43.876 1.00 43.88 104 ALA A O 1
ATOM 848 N N . THR A 1 105 ? -12.412 2.206 45.766 1.00 44.59 105 THR A N 1
ATOM 849 C CA . THR A 1 105 ? -12.294 0.789 45.513 1.00 44.59 105 THR A CA 1
ATOM 850 C C . THR A 1 105 ? -12.665 0.575 44.062 1.00 44.59 105 THR A C 1
ATOM 852 O O . THR A 1 105 ? -13.810 0.793 43.667 1.00 44.59 105 THR A O 1
ATOM 855 N N . ARG A 1 106 ? -11.645 0.268 43.256 1.00 44.53 106 ARG A N 1
ATOM 856 C CA . ARG A 1 106 ? -11.776 -0.208 41.888 1.00 44.53 106 ARG A CA 1
ATOM 857 C C . ARG A 1 106 ? -12.603 -1.481 42.023 1.00 44.53 106 ARG A C 1
ATOM 859 O O . ARG A 1 106 ? -12.058 -2.559 42.246 1.00 44.53 106 ARG A O 1
ATOM 866 N N . ASN A 1 107 ? -13.919 -1.316 42.081 1.00 43.31 107 ASN A N 1
ATOM 867 C CA . ASN A 1 107 ? -14.862 -2.383 42.316 1.00 43.31 107 ASN A CA 1
ATOM 868 C C . ASN A 1 107 ? -14.775 -3.251 41.071 1.00 43.31 107 ASN A C 1
ATOM 870 O O . ASN A 1 107 ? -15.233 -2.872 40.002 1.00 43.31 107 ASN A O 1
ATOM 874 N N . ALA A 1 108 ? -14.011 -4.332 41.194 1.00 53.28 108 ALA A N 1
ATOM 875 C CA . ALA A 1 108 ? -14.475 -5.695 40.993 1.00 53.28 108 ALA A CA 1
ATOM 876 C C . ALA A 1 108 ? -15.342 -6.005 39.756 1.00 53.28 108 ALA A C 1
ATOM 878 O O . ALA A 1 108 ? -16.006 -7.036 39.745 1.00 53.28 108 ALA A O 1
ATOM 879 N N . ASN A 1 109 ? -15.277 -5.227 38.678 1.00 57.69 109 ASN A N 1
ATOM 880 C CA . ASN A 1 109 ? -15.747 -5.667 37.368 1.00 57.69 109 ASN A CA 1
ATOM 881 C C . ASN A 1 109 ? -14.632 -6.502 36.740 1.00 57.69 109 ASN A C 1
ATOM 883 O O . ASN A 1 109 ? -13.895 -6.073 35.853 1.00 57.69 109 ASN A O 1
ATOM 887 N N . GLY A 1 110 ? -14.463 -7.687 37.332 1.00 60.06 110 GLY A N 1
ATOM 888 C CA . GLY A 1 110 ? -13.548 -8.720 36.890 1.00 60.06 110 GLY A CA 1
ATOM 889 C C . GLY A 1 110 ? -13.794 -9.071 35.429 1.00 60.06 110 GLY A C 1
ATOM 890 O O . GLY A 1 110 ? -14.900 -8.939 34.911 1.00 60.06 110 GLY A O 1
ATOM 891 N N . SER A 1 111 ? -12.731 -9.512 34.767 1.00 72.50 111 SER A N 1
ATOM 892 C CA . SER A 1 111 ? -12.768 -10.017 33.398 1.00 72.50 111 SER A CA 1
ATOM 893 C C . SER A 1 111 ? -13.992 -10.912 33.169 1.00 72.50 111 SER A C 1
ATOM 895 O O . SER A 1 111 ? -14.086 -11.999 33.746 1.00 72.50 111 SER A O 1
ATOM 897 N N . TYR A 1 112 ? -14.924 -10.470 32.326 1.00 81.94 112 TYR A N 1
ATOM 898 C CA . TYR A 1 112 ? -16.056 -11.296 31.927 1.00 81.94 112 TYR A CA 1
ATOM 899 C C . TYR A 1 112 ? -15.550 -12.456 31.072 1.00 81.94 112 TYR A C 1
ATOM 901 O O . TYR A 1 112 ? -14.797 -12.268 30.114 1.00 81.94 112 TYR A O 1
ATOM 909 N N . THR A 1 113 ? -15.960 -13.680 31.405 1.00 89.19 113 THR A N 1
ATOM 910 C CA . THR A 1 113 ? -15.667 -14.826 30.540 1.00 89.19 113 THR A CA 1
ATOM 911 C C . THR A 1 113 ? -16.516 -14.746 29.272 1.00 89.19 113 THR A C 1
ATOM 913 O O . THR A 1 113 ? -17.629 -14.220 29.289 1.00 89.19 113 THR A O 1
ATOM 916 N N . LYS A 1 114 ? -16.029 -15.316 28.164 1.00 89.56 114 LYS A N 1
ATOM 917 C CA . LYS A 1 114 ? -16.752 -15.319 26.880 1.00 89.56 114 LYS A CA 1
ATOM 918 C C . LYS A 1 114 ? -18.192 -15.838 27.006 1.00 89.56 114 LYS A C 1
ATOM 920 O O . LYS A 1 114 ? -19.112 -15.225 26.482 1.00 89.56 114 LYS A O 1
ATOM 925 N N . LYS A 1 115 ? -18.390 -16.917 27.772 1.00 90.69 115 LYS A N 1
ATOM 926 C CA . LYS A 1 115 ? -19.720 -17.498 28.029 1.00 90.69 115 LYS A CA 1
ATOM 927 C C . LYS A 1 115 ? -20.654 -16.543 28.769 1.00 90.69 115 LYS A C 1
ATOM 929 O O . LYS A 1 115 ? -21.865 -16.625 28.619 1.00 90.69 115 LYS A O 1
ATOM 934 N N . GLN A 1 116 ? -20.096 -15.671 29.599 1.00 85.00 116 GLN A N 1
ATOM 935 C CA . GLN A 1 116 ? -20.872 -14.704 30.357 1.00 85.00 116 GLN A CA 1
ATOM 936 C C . GLN A 1 116 ? -21.334 -13.563 29.457 1.00 85.00 116 GLN A C 1
ATOM 938 O O . GLN A 1 116 ? -22.507 -13.225 29.495 1.00 85.00 116 GLN A O 1
ATOM 943 N N . LEU A 1 117 ? -20.462 -13.069 28.573 1.00 89.50 117 LEU A N 1
ATOM 944 C CA . LEU A 1 117 ? -20.822 -12.059 27.572 1.00 89.50 117 LEU A CA 1
ATOM 945 C C . LEU A 1 117 ? -21.877 -12.569 26.580 1.00 89.50 117 LEU A C 1
ATOM 947 O O . LEU A 1 117 ? -22.785 -11.830 26.220 1.00 89.50 117 LEU A O 1
ATOM 951 N N . GLU A 1 118 ? -21.800 -13.838 26.174 1.00 88.62 118 GLU A N 1
ATOM 952 C CA . GLU A 1 118 ? -22.789 -14.452 25.271 1.00 88.62 118 GLU A CA 1
ATOM 953 C C . GLU A 1 118 ? -24.181 -14.599 25.907 1.00 88.62 118 GLU A C 1
ATOM 955 O O . GLU A 1 118 ? -25.183 -14.601 25.196 1.00 88.62 118 GLU A O 1
ATOM 960 N N . ASN A 1 119 ? -24.251 -14.689 27.237 1.00 91.06 119 ASN A N 1
ATOM 961 C CA . ASN A 1 119 ? -25.498 -14.865 27.981 1.00 91.06 119 ASN A CA 1
ATOM 962 C C . ASN A 1 119 ? -26.083 -13.548 28.525 1.00 91.06 119 ASN A C 1
ATOM 964 O O . ASN A 1 119 ? -27.121 -13.579 29.187 1.00 91.06 119 ASN A O 1
ATOM 968 N N . MET A 1 120 ? -25.434 -12.405 28.283 1.00 90.69 120 MET A N 1
ATOM 969 C CA . MET A 1 120 ? -25.916 -11.095 28.725 1.00 90.69 120 MET A CA 1
ATOM 970 C C . MET A 1 120 ? -26.936 -10.515 27.746 1.00 90.69 120 MET A C 1
ATOM 972 O O . MET A 1 120 ? -26.847 -10.697 26.531 1.00 90.69 120 MET A O 1
ATOM 976 N N . SER A 1 121 ? -27.914 -9.780 28.274 1.00 90.69 121 SER A N 1
ATOM 977 C CA . SER A 1 121 ? -28.825 -9.011 27.429 1.00 90.69 121 SER A CA 1
ATOM 978 C C . SER A 1 121 ? -28.095 -7.835 26.770 1.00 90.69 121 SER A C 1
ATOM 980 O O . SER A 1 121 ? -27.065 -7.363 27.252 1.00 90.69 121 SER A O 1
ATOM 982 N N . VAL A 1 122 ? -28.665 -7.298 25.687 1.00 88.31 122 VAL A N 1
ATOM 983 C CA . VAL A 1 122 ? -28.121 -6.105 25.010 1.00 88.31 122 VAL A CA 1
ATOM 984 C C . VAL A 1 122 ? -27.990 -4.918 25.977 1.00 88.31 122 VAL A C 1
ATOM 986 O O . VAL A 1 122 ? -27.021 -4.169 25.892 1.00 88.31 122 VAL A O 1
ATOM 989 N N . SER A 1 123 ? -28.919 -4.765 26.931 1.00 86.25 123 SER A N 1
ATOM 990 C CA . SER A 1 123 ? -28.835 -3.715 27.956 1.00 86.25 123 SER A CA 1
ATOM 991 C C . SER A 1 123 ? -27.644 -3.924 28.892 1.00 86.25 123 SER A C 1
ATOM 993 O O . SER A 1 123 ? -26.864 -3.002 29.098 1.00 86.25 123 SER A O 1
ATOM 995 N N . GLN A 1 124 ? -27.444 -5.154 29.366 1.00 85.50 124 GLN A N 1
ATOM 996 C CA . GLN A 1 124 ? -26.343 -5.517 30.257 1.00 85.50 124 GLN A CA 1
ATOM 997 C C . GLN A 1 124 ? -24.978 -5.391 29.568 1.00 85.50 124 GLN A C 1
ATOM 999 O O . GLN A 1 124 ? -24.015 -4.931 30.173 1.00 85.50 124 GLN A O 1
ATOM 1004 N N . LEU A 1 125 ? -24.878 -5.760 28.288 1.00 87.81 125 LEU A N 1
ATOM 1005 C CA . LEU A 1 125 ? -23.655 -5.559 27.507 1.00 87.81 125 LEU A CA 1
ATOM 1006 C C . LEU A 1 125 ? -23.339 -4.072 27.331 1.00 87.81 125 LEU A C 1
ATOM 1008 O O . LEU A 1 125 ? -22.186 -3.673 27.476 1.00 87.81 125 LEU A O 1
ATOM 1012 N N . ASN A 1 126 ? -24.351 -3.244 27.070 1.00 86.19 126 ASN A N 1
ATOM 1013 C CA . ASN A 1 126 ? -24.167 -1.799 26.979 1.00 86.19 126 ASN A CA 1
ATOM 1014 C C . ASN A 1 126 ? -23.700 -1.202 28.313 1.00 86.19 126 ASN A C 1
ATOM 1016 O O . ASN A 1 126 ? -22.840 -0.329 28.308 1.00 86.19 126 ASN A O 1
ATOM 1020 N N . GLU A 1 127 ? -24.202 -1.688 29.447 1.00 86.31 127 GLU A N 1
ATOM 1021 C CA . GLU A 1 127 ? -23.742 -1.270 30.779 1.00 86.31 127 GLU A CA 1
ATOM 1022 C C . GLU A 1 127 ? -22.262 -1.611 31.003 1.00 86.31 127 GLU A C 1
ATOM 1024 O O . GLU A 1 127 ? -21.486 -0.743 31.412 1.00 86.31 127 GLU A O 1
ATOM 1029 N N . VAL A 1 128 ? -21.854 -2.839 30.659 1.00 85.19 128 VAL A N 1
ATOM 1030 C CA . VAL A 1 128 ? -20.456 -3.293 30.753 1.00 85.19 128 VAL A CA 1
ATOM 1031 C C . VAL A 1 128 ? -19.529 -2.473 29.861 1.00 85.19 128 VAL A C 1
ATOM 1033 O O . VAL A 1 128 ? -18.430 -2.123 30.280 1.00 85.19 128 VAL A O 1
ATOM 1036 N N . LEU A 1 129 ? -19.951 -2.159 28.637 1.00 83.19 129 LEU A N 1
ATOM 1037 C CA . LEU A 1 129 ? -19.131 -1.406 27.686 1.00 83.19 129 LEU A CA 1
ATOM 1038 C C . LEU A 1 129 ? -19.048 0.086 28.027 1.00 83.19 129 LEU A C 1
ATOM 1040 O O . LEU A 1 129 ? -18.024 0.715 27.773 1.00 83.19 129 LEU A O 1
ATOM 1044 N N . LEU A 1 130 ? -20.113 0.660 28.588 1.00 81.56 130 LEU A N 1
ATOM 1045 C CA . LEU A 1 130 ? -20.202 2.093 28.874 1.00 81.56 130 LEU A CA 1
ATOM 1046 C C . LEU A 1 130 ? -19.705 2.465 30.278 1.00 81.56 130 LEU A C 1
ATOM 1048 O O . LEU A 1 130 ? -19.721 3.652 30.604 1.00 81.56 130 LEU A O 1
ATOM 1052 N N . ASN A 1 131 ? -19.285 1.493 31.105 1.00 68.50 131 ASN A N 1
ATOM 1053 C CA . ASN A 1 131 ? -18.882 1.693 32.508 1.00 68.50 131 ASN A CA 1
ATOM 1054 C C . ASN A 1 131 ? -19.870 2.584 33.285 1.00 68.50 131 ASN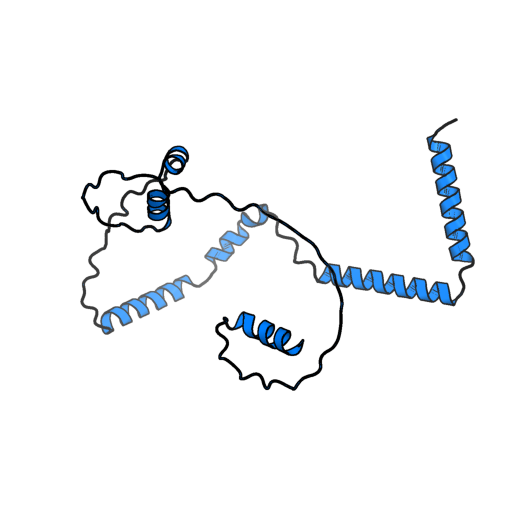 A C 1
ATOM 1056 O O . ASN A 1 131 ? -19.481 3.397 34.125 1.00 68.50 131 ASN A O 1
ATOM 1060 N N . ARG A 1 132 ? -21.161 2.474 32.962 1.00 63.97 132 ARG A N 1
ATOM 1061 C CA . ARG A 1 132 ? -22.219 3.253 33.598 1.00 63.97 132 ARG A CA 1
ATOM 1062 C C . ARG A 1 132 ? -22.885 2.387 34.649 1.00 63.97 132 ARG A C 1
ATOM 1064 O O . ARG A 1 132 ? -23.672 1.508 34.324 1.00 63.97 132 ARG A O 1
ATOM 1071 N N . GLU A 1 133 ? -22.588 2.671 35.909 1.00 56.97 133 GLU A N 1
ATOM 1072 C CA . GLU A 1 133 ? -23.402 2.192 37.019 1.00 56.97 133 GLU A CA 1
ATOM 1073 C C . GLU A 1 133 ? -24.729 2.961 36.996 1.00 56.97 133 GLU A C 1
ATOM 1075 O O . GLU A 1 133 ? -24.780 4.151 37.312 1.00 56.97 133 GLU A O 1
ATOM 1080 N N . THR A 1 134 ? -25.821 2.312 36.596 1.00 51.94 134 THR A N 1
ATOM 1081 C CA . THR A 1 134 ? -27.158 2.813 36.925 1.00 51.94 134 THR A CA 1
ATOM 1082 C C . THR A 1 134 ? -27.627 2.130 38.196 1.00 51.94 134 THR A C 1
ATOM 1084 O O . THR A 1 134 ? -27.673 0.903 38.271 1.00 51.94 134 THR A O 1
ATOM 1087 N N . ALA A 1 135 ? -27.973 2.941 39.193 1.00 43.25 135 ALA A N 1
ATOM 1088 C CA . ALA A 1 135 ? -28.571 2.494 40.441 1.00 43.25 135 ALA A CA 1
ATOM 1089 C C . ALA A 1 135 ? -29.759 1.539 40.186 1.00 43.25 135 ALA A C 1
ATOM 1091 O O . ALA A 1 135 ? -30.533 1.765 39.248 1.00 43.25 135 ALA A O 1
ATOM 1092 N N . PRO A 1 136 ? -29.943 0.495 41.015 1.00 47.06 136 PRO A N 1
ATOM 1093 C CA . PRO A 1 136 ? -31.019 -0.463 40.829 1.00 47.06 136 P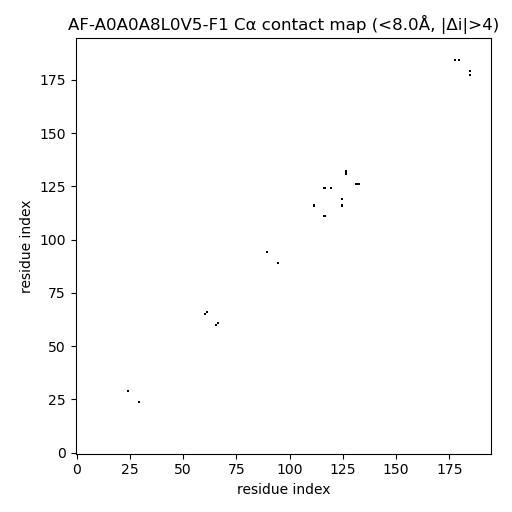RO A CA 1
ATOM 1094 C C . PRO A 1 136 ? -32.360 0.222 41.091 1.00 47.06 136 PRO A C 1
ATOM 1096 O O . PRO A 1 136 ? -32.738 0.485 42.231 1.00 47.06 136 PRO A O 1
ATOM 1099 N N . THR A 1 137 ? -33.106 0.498 40.026 1.00 38.06 137 THR A N 1
ATOM 1100 C CA . THR A 1 137 ? -34.531 0.802 40.134 1.00 38.06 137 THR A CA 1
ATOM 1101 C C . THR A 1 137 ? -35.276 -0.521 40.201 1.00 38.06 137 THR A C 1
ATOM 1103 O O . THR A 1 137 ? -35.530 -1.196 39.207 1.00 38.06 137 THR A O 1
ATOM 1106 N N . SER A 1 138 ? -35.605 -0.912 41.427 1.00 42.72 138 SER A N 1
ATOM 1107 C CA . SER A 1 138 ? -36.665 -1.867 41.704 1.00 42.72 138 SER A CA 1
ATOM 1108 C C . SER A 1 138 ? -37.981 -1.345 41.127 1.00 42.72 138 SER A C 1
ATOM 1110 O O . SER A 1 138 ? -38.446 -0.295 41.563 1.00 42.72 138 SER A O 1
ATOM 1112 N N . ALA A 1 139 ? -38.606 -2.077 40.212 1.00 35.69 139 ALA A N 1
ATOM 1113 C CA . ALA A 1 139 ? -40.039 -2.362 40.268 1.00 35.69 139 ALA A CA 1
ATOM 1114 C C . ALA A 1 139 ? -40.453 -3.229 39.080 1.00 35.69 139 ALA A C 1
ATOM 1116 O O . ALA A 1 139 ? -40.229 -2.903 37.918 1.00 35.69 139 ALA A O 1
ATOM 1117 N N . ALA A 1 140 ? -4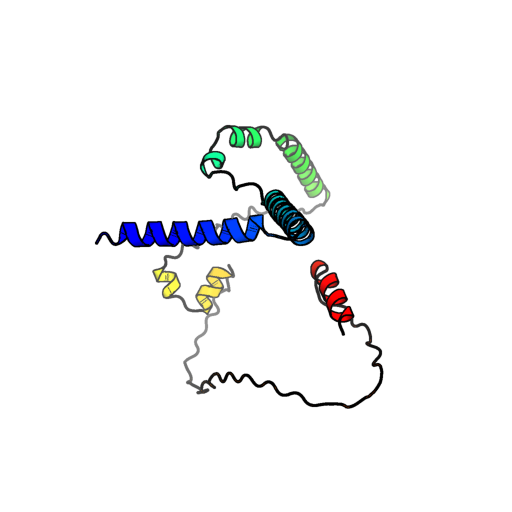1.095 -4.335 39.433 1.00 43.19 140 ALA A N 1
ATOM 1118 C CA . ALA A 1 140 ? -41.932 -5.164 38.595 1.00 43.19 140 ALA A CA 1
ATOM 1119 C C . ALA A 1 140 ? -42.730 -4.383 37.535 1.00 43.19 140 ALA A C 1
ATOM 1121 O O . ALA A 1 140 ? -43.461 -3.451 37.859 1.00 43.19 140 ALA A O 1
ATOM 1122 N N . SER A 1 141 ? -42.702 -4.862 36.292 1.00 37.81 141 SER A N 1
ATOM 1123 C CA . SER A 1 141 ? -43.931 -4.960 35.508 1.00 37.81 141 SER A CA 1
ATOM 1124 C C . SER A 1 141 ? -43.857 -6.119 34.514 1.00 37.81 141 SER A C 1
ATOM 1126 O O . SER A 1 141 ? -42.838 -6.418 33.898 1.00 37.81 141 SER A O 1
ATOM 1128 N N . GLU A 1 142 ? -44.977 -6.815 34.505 1.00 37.88 142 GLU A N 1
ATOM 1129 C CA . GLU A 1 142 ? -45.387 -8.036 33.830 1.00 37.88 142 GLU A CA 1
ATOM 1130 C C . GLU A 1 142 ? -45.436 -7.880 32.290 1.00 37.88 142 GLU A C 1
ATOM 1132 O O . GLU A 1 142 ? -45.532 -6.756 31.790 1.00 37.88 142 GLU A O 1
ATOM 1137 N N . PRO A 1 143 ? -45.354 -8.973 31.504 1.00 41.34 143 PRO A N 1
ATOM 1138 C CA . PRO A 1 143 ? -45.184 -8.885 30.059 1.00 41.34 143 PRO A CA 1
ATOM 1139 C C . PRO A 1 143 ? -46.525 -8.695 29.338 1.00 41.34 143 PRO A C 1
ATOM 1141 O O . PRO A 1 143 ? -47.490 -9.418 29.584 1.00 41.34 143 PRO A O 1
ATOM 1144 N N . GLN A 1 144 ? -46.562 -7.781 28.367 1.00 34.88 144 GLN A N 1
ATOM 1145 C CA . GLN A 1 144 ? -47.632 -7.694 27.368 1.00 34.88 144 GLN A CA 1
ATOM 1146 C C . GLN A 1 144 ? -47.050 -7.761 25.942 1.00 34.88 144 GLN A C 1
ATOM 1148 O O . GLN A 1 144 ? -45.889 -7.405 25.727 1.00 34.88 144 GLN A O 1
ATOM 1153 N N . PRO A 1 145 ? -47.807 -8.316 24.978 1.00 41.53 145 PRO A N 1
ATOM 1154 C CA . PRO A 1 145 ? -47.243 -9.079 23.875 1.00 41.53 145 PRO A CA 1
ATOM 1155 C C . PRO A 1 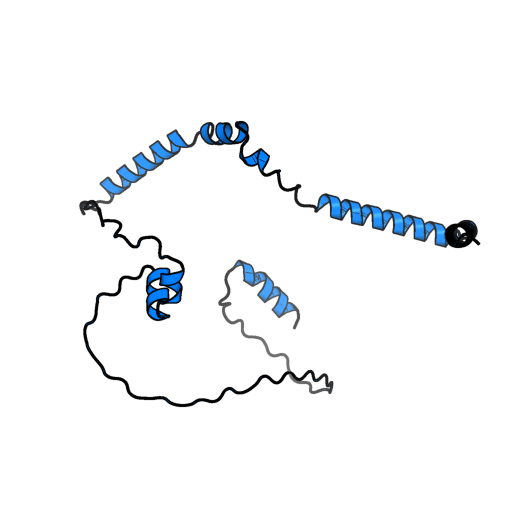145 ? -47.077 -8.293 22.566 1.00 41.53 145 PRO A C 1
ATOM 1157 O O . PRO A 1 145 ? -47.830 -7.381 22.250 1.00 41.53 145 PRO A O 1
ATOM 1160 N N . LYS A 1 146 ? -46.090 -8.762 21.791 1.00 41.47 146 LYS A N 1
ATOM 1161 C CA . LYS A 1 146 ? -45.997 -8.842 20.320 1.00 41.47 146 LYS A CA 1
ATOM 1162 C C . LYS A 1 146 ? -46.895 -7.893 19.508 1.00 41.47 146 LYS A C 1
ATOM 1164 O O . LYS A 1 146 ? -48.083 -8.154 19.336 1.00 41.47 146 LYS A O 1
ATOM 1169 N N . GLN A 1 147 ? -46.263 -6.938 18.825 1.00 38.84 147 GLN A N 1
ATOM 1170 C CA . GLN A 1 147 ? -46.761 -6.440 17.544 1.00 38.84 147 GLN A CA 1
ATOM 1171 C C . GLN A 1 147 ? -45.785 -6.786 16.421 1.00 38.84 147 GLN A C 1
ATOM 1173 O O . GLN A 1 147 ? -44.597 -6.475 16.458 1.00 38.84 147 GLN A O 1
ATOM 1178 N N . GLU A 1 148 ? -46.336 -7.497 15.444 1.00 45.38 148 GLU A N 1
ATOM 1179 C CA . GLU A 1 148 ? -45.746 -7.859 14.167 1.00 45.38 148 GLU A CA 1
ATOM 1180 C C . GLU A 1 148 ? -45.387 -6.609 13.362 1.00 45.38 148 GLU A C 1
ATOM 1182 O O . GLU A 1 148 ? -46.256 -5.782 13.096 1.00 45.38 148 GLU A O 1
ATOM 1187 N N . GLN A 1 149 ? -44.157 -6.530 12.851 1.00 40.75 149 GLN A N 1
ATOM 1188 C CA . GLN A 1 149 ? -43.907 -5.846 11.584 1.00 40.75 149 GLN A CA 1
ATOM 1189 C C . GLN A 1 149 ? -42.990 -6.699 10.704 1.00 40.75 149 GLN A C 1
ATOM 1191 O O . GLN A 1 149 ? -41.877 -7.068 11.070 1.00 40.75 149 GLN A O 1
ATOM 1196 N N . ARG A 1 150 ? -43.543 -7.067 9.543 1.00 38.03 150 ARG A N 1
ATOM 1197 C CA . ARG A 1 150 ? -42.921 -7.842 8.463 1.00 38.03 150 ARG A CA 1
ATOM 1198 C C . ARG A 1 150 ? -41.632 -7.179 7.951 1.00 38.03 150 ARG A C 1
ATOM 1200 O O . ARG A 1 150 ? -41.598 -5.953 7.850 1.00 38.03 150 ARG A O 1
ATOM 1207 N N . PRO A 1 151 ? -40.640 -7.955 7.480 1.00 45.72 151 PRO A N 1
ATOM 1208 C CA . PRO A 1 151 ? -39.505 -7.402 6.753 1.00 45.72 151 PRO A CA 1
ATOM 1209 C C . PRO A 1 151 ? -39.923 -7.041 5.319 1.00 45.72 151 PRO A C 1
ATOM 1211 O O . PRO A 1 151 ? -40.538 -7.853 4.624 1.00 45.72 151 PRO A O 1
ATOM 1214 N N . LYS A 1 152 ? -39.578 -5.834 4.854 1.00 48.53 152 LYS A N 1
ATOM 1215 C CA . LYS A 1 152 ? -39.562 -5.528 3.419 1.00 48.53 152 LYS A CA 1
ATOM 1216 C C . LYS A 1 152 ? -38.161 -5.769 2.874 1.00 48.53 152 LYS A C 1
ATOM 1218 O O . LYS A 1 152 ? -37.177 -5.194 3.322 1.00 48.53 152 LYS A O 1
ATOM 1223 N N . THR A 1 153 ? -38.150 -6.689 1.930 1.00 39.59 153 THR A N 1
ATOM 1224 C CA . THR A 1 153 ? -37.050 -7.265 1.179 1.00 39.59 153 THR A CA 1
ATOM 1225 C C . THR A 1 153 ? -36.295 -6.224 0.354 1.00 39.59 153 THR A C 1
ATOM 1227 O O . THR A 1 153 ? -36.897 -5.325 -0.230 1.00 39.59 153 THR A O 1
ATOM 1230 N N . PHE A 1 154 ? -34.979 -6.421 0.264 1.00 42.31 154 PHE A N 1
ATOM 1231 C CA . PHE A 1 154 ? -34.090 -5.873 -0.757 1.00 42.31 154 PHE A CA 1
ATOM 1232 C C . PHE A 1 154 ? -34.707 -5.954 -2.159 1.00 42.31 154 PHE A C 1
ATOM 1234 O O . PHE A 1 154 ? -35.086 -7.043 -2.593 1.00 42.31 154 PHE A O 1
ATOM 1241 N N . GLN A 1 155 ? -34.696 -4.845 -2.900 1.00 40.66 155 GLN A N 1
ATOM 1242 C CA . GLN A 1 155 ? -34.611 -4.888 -4.358 1.00 40.66 155 GLN A CA 1
ATOM 1243 C C . GLN A 1 155 ? -33.593 -3.863 -4.849 1.00 40.66 155 GLN A C 1
ATOM 1245 O O . GLN A 1 155 ? -33.772 -2.654 -4.743 1.00 40.66 155 GLN A O 1
ATOM 1250 N N . SER A 1 156 ? -32.502 -4.425 -5.357 1.00 43.50 156 SER A N 1
ATOM 1251 C CA . SER A 1 156 ? -31.567 -3.808 -6.282 1.00 43.50 156 SER A CA 1
ATOM 1252 C C . SER A 1 156 ? -32.258 -3.637 -7.633 1.00 43.50 156 SER A C 1
ATOM 1254 O O . SER A 1 156 ? -32.854 -4.589 -8.140 1.00 43.50 156 SER A O 1
ATOM 1256 N N . SER A 1 157 ? -32.143 -2.458 -8.236 1.00 43.94 157 SER A N 1
ATOM 1257 C CA . SER A 1 157 ? -32.322 -2.308 -9.677 1.00 43.94 157 SER A CA 1
ATOM 1258 C C . SER A 1 157 ? -31.422 -1.197 -10.204 1.00 43.94 157 SER A C 1
ATOM 1260 O O . SER A 1 157 ? -31.693 -0.011 -10.022 1.00 43.94 157 SER A O 1
ATOM 1262 N N . ASN A 1 158 ? -30.361 -1.620 -10.889 1.00 41.03 158 ASN A N 1
ATOM 1263 C CA . ASN A 1 158 ? -29.678 -0.833 -11.906 1.00 41.03 158 ASN A CA 1
ATOM 1264 C C . ASN A 1 158 ? -30.694 -0.340 -12.948 1.00 41.03 158 ASN A C 1
ATOM 1266 O O . ASN A 1 158 ? -31.490 -1.132 -13.453 1.00 41.03 158 ASN A O 1
ATOM 1270 N N . GLY A 1 159 ? -30.606 0.934 -13.322 1.00 34.91 159 GLY A N 1
ATOM 1271 C CA . GLY A 1 159 ? -31.396 1.513 -14.405 1.00 34.91 159 GLY A CA 1
ATOM 1272 C C . GLY A 1 159 ? -30.769 2.802 -14.919 1.00 34.91 159 GLY A C 1
ATOM 1273 O O . GLY A 1 159 ? -31.042 3.877 -14.402 1.00 34.91 159 GLY A O 1
ATOM 1274 N N . ILE A 1 160 ? -29.920 2.675 -15.938 1.00 40.12 160 ILE A N 1
ATOM 1275 C CA . ILE A 1 160 ? -29.433 3.777 -16.775 1.00 40.12 160 ILE A CA 1
ATOM 1276 C C . ILE A 1 160 ? -30.591 4.224 -17.676 1.00 40.12 160 ILE A C 1
ATOM 1278 O O . ILE A 1 160 ? -31.118 3.401 -18.424 1.00 40.12 160 ILE A O 1
ATOM 1282 N N . ALA A 1 161 ? -30.946 5.511 -17.662 1.00 38.69 161 ALA A N 1
ATOM 1283 C CA . ALA A 1 161 ? -31.725 6.136 -18.732 1.00 38.69 161 ALA A CA 1
ATOM 1284 C C . ALA A 1 161 ? -31.450 7.649 -18.812 1.00 38.69 161 ALA A C 1
ATOM 1286 O O . ALA A 1 161 ? -31.756 8.404 -17.893 1.00 38.69 161 ALA A O 1
ATOM 1287 N N . ASN A 1 162 ? -30.878 8.066 -19.944 1.00 40.62 162 ASN A N 1
ATOM 1288 C CA . ASN A 1 162 ? -30.732 9.453 -20.387 1.00 40.62 162 ASN A CA 1
ATOM 1289 C C . ASN A 1 162 ? -32.047 9.983 -20.988 1.00 40.62 162 ASN A C 1
ATOM 1291 O O . ASN A 1 162 ? -32.583 9.348 -21.893 1.00 40.62 162 ASN A O 1
ATOM 1295 N N . SER A 1 163 ? -32.460 11.196 -20.603 1.00 39.56 163 SER A N 1
ATOM 1296 C CA . SER A 1 163 ? -33.144 12.207 -21.447 1.00 39.56 163 SER A CA 1
ATOM 1297 C C . SER A 1 163 ? -33.362 13.470 -20.593 1.00 39.56 163 SER A C 1
ATOM 1299 O O . SER A 1 163 ? -33.984 13.364 -19.545 1.00 39.56 163 SER A O 1
ATOM 1301 N N . LYS A 1 164 ? -32.711 14.612 -20.844 1.00 38.06 164 LYS A N 1
ATOM 1302 C CA . LYS A 1 164 ? -32.886 15.622 -21.912 1.00 38.06 164 LYS A CA 1
ATOM 1303 C C . LYS A 1 164 ? -33.646 16.865 -21.393 1.00 38.06 164 LYS A C 1
ATOM 1305 O O . LYS A 1 164 ? -34.819 16.770 -21.066 1.00 38.06 164 LYS A O 1
ATOM 1310 N N . ASP A 1 165 ? -32.914 17.983 -21.375 1.00 39.47 165 ASP A N 1
ATOM 1311 C CA . ASP A 1 165 ? -33.281 19.409 -21.457 1.00 39.47 165 ASP A CA 1
ATOM 1312 C C . ASP A 1 165 ? -34.490 19.968 -20.681 1.00 39.47 165 ASP A C 1
ATOM 1314 O O . ASP A 1 165 ? -35.624 19.815 -21.118 1.00 39.47 165 ASP A O 1
ATOM 1318 N N . THR A 1 166 ? -34.215 20.831 -19.688 1.00 40.44 166 THR A N 1
ATOM 1319 C CA . THR A 1 166 ? -34.903 22.133 -19.529 1.00 40.44 166 THR A CA 1
ATOM 1320 C C . THR A 1 166 ? -34.004 23.150 -18.816 1.00 40.44 166 THR A C 1
ATOM 1322 O O . THR A 1 166 ? -33.537 22.924 -17.705 1.00 40.44 166 THR A O 1
ATOM 1325 N N . THR A 1 167 ? -33.802 24.291 -19.467 1.00 44.16 167 THR A N 1
ATOM 1326 C CA . THR A 1 167 ? -33.133 25.515 -19.005 1.00 44.16 167 THR A CA 1
ATOM 1327 C C . THR A 1 167 ? -33.926 26.258 -17.919 1.00 44.16 167 THR A C 1
ATOM 1329 O O . THR A 1 167 ? -35.083 26.587 -18.178 1.00 44.16 167 THR A O 1
ATOM 1332 N N . ALA A 1 168 ? -33.306 26.629 -16.786 1.00 36.38 168 ALA A N 1
ATOM 1333 C CA . ALA A 1 168 ? -33.735 27.763 -15.945 1.00 36.38 168 ALA A CA 1
ATOM 1334 C C . ALA A 1 168 ? -32.686 28.181 -14.879 1.00 36.38 168 ALA A C 1
ATOM 1336 O O . ALA A 1 168 ? -32.409 27.416 -13.968 1.00 36.38 168 ALA A O 1
ATOM 1337 N N . ALA A 1 169 ? -32.215 29.434 -14.996 1.00 38.81 169 ALA A N 1
ATOM 1338 C CA . ALA A 1 169 ? -31.682 30.372 -13.983 1.00 38.81 169 ALA A CA 1
ATOM 1339 C C . ALA A 1 169 ? -30.465 30.003 -13.081 1.00 38.81 169 ALA A C 1
ATOM 1341 O O . ALA A 1 169 ? -30.429 28.931 -12.484 1.00 38.81 169 ALA A O 1
ATOM 1342 N N . PRO A 1 170 ? -29.504 30.937 -12.867 1.00 43.44 170 PRO A N 1
ATOM 1343 C CA . PRO A 1 170 ? -28.441 30.765 -11.880 1.00 43.44 170 PRO A CA 1
ATOM 1344 C C . PRO A 1 170 ? -29.017 30.982 -10.475 1.00 43.44 170 PRO A C 1
ATOM 1346 O O . PRO A 1 170 ? -29.382 32.097 -10.095 1.00 43.44 170 PRO A O 1
ATOM 1349 N N . VAL A 1 171 ? -29.131 29.909 -9.697 1.00 48.97 171 VAL A N 1
ATOM 1350 C CA . VAL A 1 171 ? -29.487 29.999 -8.280 1.00 48.97 171 VAL A CA 1
ATOM 1351 C C . VAL A 1 171 ? -28.239 30.449 -7.532 1.00 48.97 171 VAL A C 1
ATOM 1353 O O . VAL A 1 171 ? -27.300 29.683 -7.355 1.00 48.97 171 VAL A O 1
ATOM 1356 N N . ALA A 1 172 ? -28.220 31.712 -7.108 1.00 51.97 172 ALA A N 1
ATOM 1357 C CA . ALA A 1 172 ? -27.245 32.203 -6.146 1.00 51.97 172 ALA A CA 1
ATOM 1358 C C . ALA A 1 172 ? -27.385 31.389 -4.849 1.00 51.97 172 ALA A C 1
ATOM 1360 O O . ALA A 1 172 ? -28.348 31.564 -4.094 1.00 51.97 172 ALA A O 1
ATOM 1361 N N . LEU A 1 173 ? -26.448 30.466 -4.625 1.00 52.47 173 LEU A N 1
ATOM 1362 C CA . LEU A 1 173 ? -26.380 29.647 -3.424 1.00 52.47 173 LEU A CA 1
ATOM 1363 C C . LEU A 1 173 ? -26.034 30.551 -2.241 1.00 52.47 173 LEU A C 1
ATOM 1365 O O . LEU A 1 173 ? -24.965 31.153 -2.155 1.00 52.47 173 LEU A O 1
ATOM 1369 N N . LYS A 1 174 ? -26.999 30.692 -1.335 1.00 53.69 174 LYS A N 1
ATOM 1370 C CA . LYS A 1 174 ? -26.789 31.317 -0.034 1.00 53.69 174 LYS A CA 1
ATOM 1371 C C . LYS A 1 174 ? -25.880 30.393 0.771 1.00 53.69 174 LYS A C 1
ATOM 1373 O O . LYS A 1 174 ? -26.303 29.298 1.123 1.00 53.69 174 LYS A O 1
ATOM 1378 N N . SER A 1 175 ? -24.667 30.861 1.056 1.00 58.81 175 SER A N 1
ATOM 1379 C CA . SER A 1 175 ? -23.718 30.227 1.974 1.00 58.81 175 SER A CA 1
ATOM 1380 C C . SER A 1 175 ? -24.405 29.929 3.311 1.00 58.81 175 SER A C 1
ATOM 1382 O O . SER A 1 175 ? -24.784 30.837 4.056 1.00 58.81 175 SER A O 1
ATOM 1384 N N . THR A 1 176 ? -24.621 28.647 3.589 1.00 64.31 176 THR A N 1
ATOM 1385 C CA . THR A 1 176 ? -24.965 28.152 4.921 1.00 64.31 176 THR A CA 1
ATOM 1386 C C . THR A 1 176 ? -23.674 27.914 5.703 1.00 64.31 176 THR A C 1
ATOM 1388 O O . THR A 1 176 ? -22.691 27.477 5.109 1.00 64.31 176 THR A O 1
ATOM 1391 N N . PRO A 1 177 ? -23.629 28.180 7.019 1.00 66.12 177 PRO A N 1
ATOM 1392 C CA . PRO A 1 177 ? -22.438 27.887 7.807 1.00 66.12 177 PRO A CA 1
ATOM 1393 C C . PRO A 1 177 ? -22.187 26.370 7.845 1.00 66.12 177 PRO A C 1
ATOM 1395 O O . PRO A 1 177 ? -23.024 25.612 8.337 1.00 66.12 177 PRO A O 1
ATOM 1398 N N . SER A 1 178 ? -21.034 25.953 7.314 1.00 65.88 178 SER A N 1
ATOM 1399 C CA . SER A 1 178 ? -20.557 24.567 7.249 1.00 65.88 178 SER A CA 1
ATOM 1400 C C . SER A 1 178 ? -20.522 23.934 8.648 1.00 65.88 178 SER A C 1
ATOM 1402 O O . SER A 1 178 ? -19.792 24.401 9.525 1.00 65.88 178 SER A O 1
ATOM 1404 N N . SER A 1 179 ? -21.292 22.865 8.865 1.00 76.81 179 SER A N 1
ATOM 1405 C CA . SER A 1 179 ? -21.352 22.105 10.131 1.00 76.81 179 SER A CA 1
ATOM 1406 C C . SER A 1 179 ? -20.344 20.942 10.165 1.00 76.81 179 SER A C 1
ATOM 1408 O O . SER A 1 179 ? -20.569 19.937 10.846 1.00 76.81 179 SER A O 1
ATOM 1410 N N . ILE A 1 180 ? -19.257 21.045 9.401 1.00 80.94 180 ILE A N 1
ATOM 1411 C CA . ILE A 1 180 ? -18.256 19.987 9.226 1.00 80.94 180 ILE A CA 1
ATOM 1412 C C . ILE A 1 180 ? -16.940 20.405 9.907 1.00 80.94 180 ILE A C 1
ATOM 1414 O O . ILE A 1 180 ? -16.615 21.595 9.925 1.00 80.94 180 ILE A O 1
ATOM 1418 N N . PRO A 1 181 ? -16.183 19.469 10.511 1.00 82.19 181 PRO A N 1
ATOM 1419 C CA . PRO A 1 181 ? -14.895 19.774 11.126 1.00 82.19 181 PRO A CA 1
ATOM 1420 C C . PRO A 1 181 ? -13.883 20.328 10.115 1.00 82.19 181 PRO A C 1
ATOM 1422 O O . PRO A 1 181 ? -13.838 19.873 8.976 1.00 82.19 181 PRO A O 1
ATOM 1425 N N . ASN A 1 182 ? -13.007 21.232 10.575 1.00 81.50 182 ASN A N 1
ATOM 1426 C CA . ASN A 1 182 ? -11.969 21.906 9.776 1.00 81.50 182 ASN A CA 1
ATOM 1427 C C . ASN A 1 182 ? -11.228 21.043 8.731 1.00 81.50 182 ASN A C 1
ATOM 1429 O O . ASN A 1 182 ? -11.062 21.540 7.624 1.00 81.50 182 ASN A O 1
ATOM 1433 N N . PRO A 1 183 ? -10.792 19.795 9.007 1.00 84.62 183 PRO A N 1
ATOM 1434 C CA . PRO A 1 183 ? -10.065 19.009 8.005 1.00 84.62 183 PRO A CA 1
ATOM 1435 C C . PRO A 1 183 ? -10.902 18.581 6.789 1.00 84.62 183 PRO A C 1
ATOM 1437 O O . PRO A 1 183 ? -10.322 18.142 5.809 1.00 84.62 183 PRO A O 1
ATOM 1440 N N . LEU A 1 184 ? -12.235 18.673 6.846 1.00 84.00 184 LEU A N 1
ATOM 1441 C CA . LEU A 1 184 ? -13.144 18.283 5.756 1.00 84.00 184 LEU A CA 1
ATOM 1442 C C . LEU A 1 184 ? -13.723 19.488 5.006 1.00 84.00 184 LEU A C 1
ATOM 1444 O O . LEU A 1 184 ? -14.546 19.320 4.110 1.00 84.00 184 LEU A O 1
ATOM 1448 N N . LYS A 1 185 ? -13.323 20.702 5.393 1.00 85.56 185 LYS A N 1
ATOM 1449 C CA . LYS A 1 185 ? -13.821 21.935 4.787 1.00 85.56 185 LYS A CA 1
ATOM 1450 C C . LYS A 1 185 ? -13.273 22.141 3.375 1.00 85.56 185 LYS A C 1
ATOM 1452 O O . LYS A 1 185 ? -14.022 22.516 2.485 1.00 85.56 185 LYS A O 1
ATOM 1457 N N . ASP A 1 186 ? -12.003 21.808 3.170 1.00 85.19 186 ASP A N 1
ATOM 1458 C CA . ASP A 1 186 ? -11.357 21.916 1.859 1.00 85.19 186 ASP A CA 1
ATOM 1459 C C . ASP A 1 186 ? -11.991 20.954 0.833 1.00 85.19 186 ASP A C 1
ATOM 1461 O O . ASP A 1 186 ? -12.111 21.284 -0.346 1.00 85.19 186 ASP A O 1
ATOM 1465 N N . ASP A 1 187 ? -12.457 19.786 1.292 1.00 87.50 187 ASP A N 1
ATOM 1466 C CA . ASP A 1 187 ? -13.168 18.809 0.462 1.00 87.50 187 ASP A CA 1
ATOM 1467 C C . ASP A 1 187 ? -14.579 19.295 0.084 1.00 87.50 187 ASP A C 1
ATOM 1469 O O . ASP A 1 187 ? -15.021 19.078 -1.044 1.00 87.50 187 ASP A O 1
ATOM 1473 N N . GLU A 1 188 ? -15.287 19.963 1.003 1.00 85.81 188 GLU A N 1
ATOM 1474 C CA . GLU A 1 188 ? -16.578 20.615 0.726 1.00 85.81 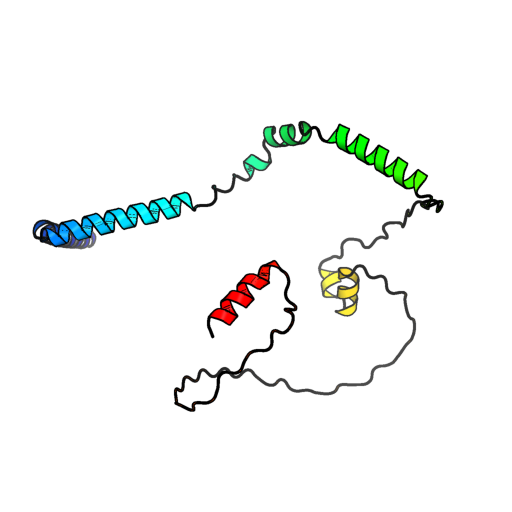188 GLU A CA 1
ATOM 1475 C C . GLU A 1 188 ? -16.405 21.717 -0.327 1.00 85.81 188 GLU A C 1
ATOM 1477 O O . GLU A 1 188 ? -17.087 21.694 -1.351 1.00 85.81 188 GLU A O 1
ATOM 1482 N N . ASP A 1 189 ? -15.424 22.603 -0.136 1.00 85.44 189 ASP A N 1
ATOM 1483 C CA . ASP A 1 189 ? -15.117 23.689 -1.071 1.00 85.44 189 ASP A CA 1
ATOM 1484 C C . ASP A 1 189 ? -14.731 23.148 -2.465 1.00 85.44 189 ASP A C 1
ATOM 1486 O O . ASP A 1 189 ? -15.123 23.698 -3.499 1.00 85.44 189 ASP A O 1
ATOM 1490 N N . PHE A 1 190 ? -13.990 22.036 -2.517 1.00 89.19 190 PHE A N 1
ATOM 1491 C CA . PHE A 1 190 ? -13.636 21.362 -3.764 1.00 89.19 190 PHE A CA 1
ATOM 1492 C C . PHE A 1 190 ? -14.855 20.765 -4.478 1.00 89.19 190 PHE A C 1
ATOM 1494 O O . PHE A 1 190 ? -14.991 20.928 -5.694 1.00 89.19 190 PHE A O 1
ATOM 1501 N N . LEU A 1 191 ? -15.750 20.091 -3.754 1.00 88.00 191 LEU A N 1
ATOM 1502 C CA . LEU A 1 191 ? -16.954 19.486 -4.328 1.00 88.00 191 LEU A CA 1
ATOM 1503 C C . LEU A 1 191 ? -17.956 20.539 -4.810 1.00 88.00 191 LEU A C 1
ATOM 1505 O O . LEU A 1 191 ? -18.516 20.380 -5.896 1.00 88.00 191 LEU A O 1
ATOM 1509 N N . ASP A 1 192 ? -18.124 21.630 -4.064 1.00 83.75 192 ASP A N 1
ATOM 1510 C CA . ASP A 1 192 ? -18.961 22.762 -4.468 1.00 83.75 192 ASP A CA 1
ATOM 1511 C C . ASP A 1 192 ? -18.414 23.452 -5.725 1.00 83.75 192 ASP A C 1
ATOM 1513 O O . ASP A 1 192 ? -19.185 23.948 -6.542 1.00 83.75 192 ASP A O 1
ATOM 1517 N N . SER A 1 193 ? -17.092 23.435 -5.938 1.00 83.44 193 SER A N 1
ATOM 1518 C CA . SER A 1 193 ? -16.476 23.986 -7.153 1.00 83.44 193 SER A CA 1
ATOM 1519 C C . SER A 1 193 ? -16.705 23.150 -8.422 1.00 83.44 193 SER A C 1
ATOM 1521 O O . SER A 1 193 ? -16.466 23.640 -9.528 1.00 83.44 193 SER A O 1
ATOM 1523 N N . MET A 1 194 ? -17.137 21.891 -8.286 1.00 81.06 194 MET A N 1
ATOM 1524 C CA . MET A 1 194 ? -17.352 20.968 -9.409 1.00 81.06 194 MET A CA 1
ATOM 1525 C C . MET A 1 194 ? -18.769 21.009 -10.006 1.00 81.06 194 MET A C 1
ATOM 1527 O O . MET A 1 194 ? -19.010 20.324 -11.006 1.00 81.06 194 MET A O 1
ATOM 1531 N N . ILE A 1 195 ? -19.698 21.770 -9.418 1.00 65.19 195 ILE A N 1
ATOM 1532 C CA . ILE A 1 195 ? -21.104 21.904 -9.849 1.00 65.19 195 ILE A CA 1
ATOM 1533 C C . ILE A 1 195 ? -21.338 23.287 -10.461 1.00 65.19 195 ILE A C 1
ATOM 1535 O O . ILE A 1 195 ? -22.017 23.339 -11.514 1.00 65.19 195 ILE A O 1
#

Organism: NCBI:txid1427455

Radius of gyration: 36.45 Å; Cα contacts (8 Å, |Δi|>4): 11; chains: 1; bounding box: 67×69×90 Å

Secondary structure (DSSP, 8-state):
--HHHHHHHHHHHHHHHHHHHHHT--HHHHHHHHHHHHHHHHHHHHHHHTSPPPPPPGGGGG-HHHHHHHHS-TTHHHHHHHHHHHHHHHHHTT--S----------------HHHHHTS-HHHHHHHHHT------------------PPPP----------------------PPP-S-GGGHHHHHHHHTT-

Mean predicted aligned error: 24.4 Å

pLDDT: mean 70.36, std 19.35, range [34.88, 96.5]

Foldseek 3Di:
DDPVVVVVVVVVVVVVVVVVCVVPDDPVRVVVVVVVVVVVVVVVVVVVVPDDDPPDDPVVVVDVVVVVVVVPPPCPVVVVVVVVVVVVCVVVVPPPPPPPPPPVPPPDPPDDDPVRCVPDDPVRVCCNVVVDDDDDDDDDDDDDDDDDDDDDDDDDDDDDDDDDDDDDDDDPDDDDPDPDDPVCVVVVVVVVVVD

Sequence (195 aa):
MDVYSLKKDNRKKFQDKEKLKRKHATPSDRKYRALNKKAETEERAAEEENKPDPLESNSHRYTSELLDELDAGSDDDQIIDVNAKIKQILLTRGDEEPFVKSTATRNANGSYTKKQLENMSVSQLNEVLLNRETAPTSAASEPQPKQEQRPKTFQSSNGIANSKDTTAAPVALKSTPSSIPNPLKDDEDFLDSMI

Solvent-accessible surface area (backbone atoms only — not comparable to full-atom values): 13038 Å² total; per-residue (Å²): 132,64,71,67,56,58,53,51,52,52,51,49,54,51,52,53,52,53,50,50,53,63,70,71,47,51,77,65,54,52,49,52,53,52,50,52,53,49,48,53,51,48,52,52,47,52,54,59,70,68,47,76,76,78,79,77,57,78,68,64,81,70,40,64,68,63,58,52,54,64,73,65,54,85,46,64,68,55,50,52,51,50,51,52,50,50,53,50,49,52,68,71,68,62,67,86,59,80,80,66,76,73,75,66,67,82,71,80,80,62,86,75,50,71,72,54,62,72,70,46,51,75,68,55,48,48,34,69,73,62,73,53,86,72,80,86,76,86,74,92,80,82,93,81,82,88,81,92,79,82,86,84,76,91,77,89,74,92,77,92,81,91,82,85,88,83,93,78,81,89,77,82,78,77,86,69,85,78,92,63,62,78,92,52,46,66,57,50,57,53,56,64,70,76,112

InterPro domains:
  IPR035303 Protein of unknown function DUF5364 [PF173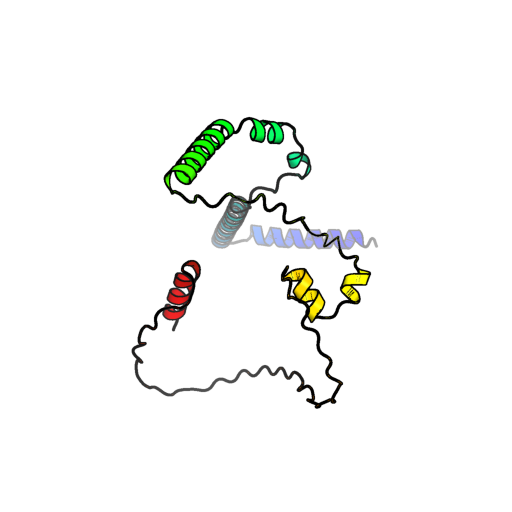22] (7-195)